Protein AF-A0A161MGD4-F1 (afdb_monomer)

Foldseek 3Di:
DCLVVQLVVLQVVLVVDDPLRRQNLQSLVVSLVVLLVVLLVLLLCLLVVVVVCVVCVVVVQVVCVVVVDHSCNVNVVSVPSLVVLVVQLVVLVVVLVPDDPPRPNNVSSVVSNVSSVVSSVSSVVSNVQSNVQVCVLPPQEPPDDDDRPVVLDHFPDKDWFQDDPVRATWIWTDGPPKIFIWDADPVSRGIYGDDIDD

Solvent-accessible surface area (backbone atoms only — not comparable to full-atom values): 10825 Å² total; per-residue (Å²): 136,63,62,69,58,52,52,50,52,49,42,58,64,21,66,75,42,60,79,87,63,38,39,54,22,50,50,50,48,71,46,41,65,62,50,42,54,56,48,40,56,49,29,50,46,43,41,58,53,53,48,53,52,61,77,41,38,69,65,50,50,62,62,22,68,80,68,82,54,46,72,66,56,52,56,51,56,72,46,43,69,67,58,50,40,55,50,52,24,55,53,34,49,54,50,40,76,73,45,54,91,85,38,83,29,35,70,36,16,52,49,31,25,55,54,35,45,52,42,37,50,53,29,51,51,45,23,54,52,34,41,52,52,50,38,52,61,71,70,38,45,43,80,68,78,82,74,65,64,67,78,52,58,64,78,78,46,73,48,80,45,67,48,70,98,79,53,43,73,29,36,44,38,31,30,87,75,35,39,36,36,30,33,67,41,99,78,70,79,41,39,32,55,73,51,74,44,115

Mean predicted aligned error: 5.63 Å

Organism: Triatoma infestans (NCBI:txid30076)

Structure (mmCIF, N/CA/C/O backbone):
data_AF-A0A161MGD4-F1
#
_entry.id   AF-A0A161MGD4-F1
#
loop_
_atom_site.group_PDB
_atom_site.id
_atom_site.type_symbol
_atom_site.label_atom_id
_atom_site.label_alt_id
_atom_site.label_comp_id
_atom_site.label_asym_id
_atom_site.label_entity_id
_atom_site.label_seq_id
_atom_site.pdbx_PDB_ins_code
_atom_site.Cartn_x
_atom_site.Cartn_y
_atom_site.Cartn_z
_atom_site.occupancy
_atom_site.B_iso_or_equiv
_atom_site.auth_seq_id
_atom_site.auth_comp_id
_atom_site.auth_asym_id
_atom_site.auth_atom_id
_atom_site.pdbx_PDB_model_num
ATOM 1 N N . SER A 1 1 ? 16.739 -9.351 1.431 1.00 56.59 1 SER A N 1
ATOM 2 C CA . SER A 1 1 ? 15.870 -9.241 0.239 1.00 56.59 1 SER A CA 1
ATOM 3 C C . SER A 1 1 ? 16.525 -8.258 -0.709 1.00 56.59 1 SER A C 1
ATOM 5 O O . SER A 1 1 ? 16.574 -7.081 -0.383 1.00 56.59 1 SER A O 1
ATOM 7 N N . ASN A 1 2 ? 17.041 -8.731 -1.846 1.00 85.06 2 ASN A N 1
ATOM 8 C CA . ASN A 1 2 ? 17.882 -7.940 -2.762 1.00 85.06 2 ASN A CA 1
ATOM 9 C C . ASN A 1 2 ? 17.076 -7.459 -3.984 1.00 85.06 2 ASN A C 1
ATOM 11 O O . ASN A 1 2 ? 17.575 -7.400 -5.101 1.00 85.06 2 ASN A O 1
ATOM 15 N N . LEU A 1 3 ? 15.771 -7.207 -3.815 1.00 87.06 3 LEU A N 1
ATOM 16 C CA . LEU A 1 3 ? 14.861 -6.875 -4.921 1.00 87.06 3 LEU A CA 1
ATOM 17 C C . LEU A 1 3 ? 15.350 -5.661 -5.720 1.00 87.06 3 LEU A C 1
ATOM 19 O O . LEU A 1 3 ? 15.442 -5.727 -6.940 1.00 87.06 3 LEU A O 1
ATOM 23 N N . HIS A 1 4 ? 15.656 -4.560 -5.033 1.00 88.06 4 HIS A N 1
ATOM 24 C CA . HIS A 1 4 ? 16.049 -3.320 -5.699 1.00 88.06 4 HIS A CA 1
ATOM 25 C C . HIS A 1 4 ? 17.444 -3.400 -6.326 1.00 88.06 4 HIS A C 1
ATOM 27 O O . HIS A 1 4 ? 17.651 -2.769 -7.354 1.00 88.06 4 HIS A O 1
ATOM 33 N N . GLU A 1 5 ? 18.355 -4.198 -5.763 1.00 91.75 5 GLU A N 1
ATOM 34 C CA . GLU A 1 5 ? 19.660 -4.497 -6.374 1.00 91.75 5 GLU A CA 1
ATOM 35 C C . GLU A 1 5 ? 19.487 -5.296 -7.669 1.00 91.75 5 GLU A C 1
ATOM 37 O O . GLU A 1 5 ? 20.075 -4.951 -8.685 1.00 91.75 5 GLU A O 1
ATOM 42 N N . ASN A 1 6 ? 18.606 -6.303 -7.674 1.00 91.69 6 ASN A N 1
ATOM 43 C CA . ASN A 1 6 ? 18.305 -7.077 -8.883 1.00 91.69 6 ASN A CA 1
ATOM 44 C C . ASN A 1 6 ? 17.646 -6.216 -9.972 1.00 91.69 6 ASN A C 1
ATOM 46 O O . ASN A 1 6 ? 17.963 -6.366 -11.147 1.00 91.69 6 ASN A O 1
ATOM 50 N N . ILE A 1 7 ? 16.745 -5.303 -9.587 1.00 90.75 7 ILE A N 1
ATOM 51 C CA . ILE A 1 7 ? 16.148 -4.336 -10.521 1.00 90.75 7 ILE A CA 1
ATOM 52 C C . ILE A 1 7 ? 17.229 -3.419 -11.093 1.00 90.75 7 ILE A C 1
ATOM 54 O O . ILE A 1 7 ? 17.268 -3.225 -12.302 1.00 90.75 7 ILE A O 1
ATOM 58 N N . LEU A 1 8 ? 18.101 -2.875 -10.240 1.00 92.69 8 LEU A N 1
ATOM 59 C CA . LEU A 1 8 ? 19.184 -1.994 -10.667 1.00 92.69 8 LEU A CA 1
ATOM 60 C C . LEU A 1 8 ? 20.113 -2.707 -11.653 1.00 92.69 8 LEU A C 1
ATOM 62 O O . LEU A 1 8 ? 20.271 -2.232 -12.770 1.00 92.69 8 LEU A O 1
ATOM 66 N N . CYS A 1 9 ? 20.614 -3.888 -11.290 1.00 94.19 9 CYS A N 1
ATOM 67 C CA . CYS A 1 9 ? 21.491 -4.691 -12.140 1.00 94.19 9 CYS A CA 1
ATOM 68 C C . CYS A 1 9 ? 20.825 -5.056 -13.480 1.00 94.19 9 CYS A C 1
ATOM 70 O O . CYS A 1 9 ? 21.447 -4.967 -14.539 1.00 94.19 9 CYS A O 1
ATOM 72 N N . GLY A 1 10 ? 19.536 -5.414 -13.461 1.00 93.69 10 GLY A N 1
ATOM 73 C CA . GLY A 1 10 ? 18.779 -5.706 -14.679 1.00 93.69 10 GLY A CA 1
ATOM 74 C C . GLY A 1 10 ? 18.627 -4.491 -15.599 1.00 93.69 10 GLY A C 1
ATOM 75 O O . GLY A 1 10 ? 18.734 -4.632 -16.816 1.00 93.69 10 GLY A O 1
ATOM 76 N N . ILE A 1 11 ? 18.407 -3.301 -15.032 1.00 93.69 11 ILE A N 1
ATOM 77 C CA . ILE A 1 11 ? 18.331 -2.048 -15.793 1.00 93.69 11 ILE A CA 1
ATOM 78 C C . ILE A 1 11 ? 19.711 -1.673 -16.340 1.00 93.69 11 ILE A C 1
ATOM 80 O O . ILE A 1 11 ? 19.824 -1.404 -17.532 1.00 93.69 11 ILE A O 1
ATOM 84 N N . GLU A 1 12 ? 20.758 -1.712 -15.514 1.00 95.44 12 GLU A N 1
ATOM 85 C CA . GLU A 1 12 ? 22.142 -1.427 -15.919 1.00 95.44 12 GLU A CA 1
ATOM 86 C C . GLU A 1 12 ? 22.587 -2.333 -17.073 1.00 95.44 12 GLU A C 1
ATOM 88 O O . GLU A 1 12 ? 23.151 -1.863 -18.057 1.00 95.44 12 GLU A O 1
ATOM 93 N N . SER A 1 13 ? 22.250 -3.623 -17.018 1.00 94.75 13 SER A N 1
ATOM 94 C CA . SER A 1 13 ? 22.523 -4.562 -18.110 1.00 94.75 13 SER A CA 1
ATOM 95 C C . SER A 1 13 ? 21.698 -4.292 -19.375 1.00 94.75 13 SER A C 1
ATOM 97 O O . SER A 1 13 ? 22.128 -4.645 -20.474 1.00 94.75 13 SER A O 1
ATOM 99 N N . ALA A 1 14 ? 20.508 -3.701 -19.255 1.00 93.56 14 ALA A N 1
ATOM 100 C CA . ALA A 1 14 ? 19.677 -3.368 -20.408 1.00 93.56 14 ALA A CA 1
ATOM 101 C C . ALA A 1 14 ? 20.190 -2.122 -21.141 1.00 93.56 14 ALA A C 1
ATOM 103 O O . ALA A 1 14 ? 20.189 -2.114 -22.369 1.00 93.56 14 ALA A O 1
ATOM 104 N N . ILE A 1 15 ? 20.647 -1.102 -20.409 1.00 93.31 15 ILE A N 1
ATOM 105 C CA . ILE A 1 15 ? 21.075 0.184 -20.986 1.00 93.31 15 ILE A CA 1
ATOM 106 C C . ILE A 1 15 ? 22.464 0.141 -21.636 1.00 93.31 15 ILE A C 1
ATOM 108 O O . ILE A 1 15 ? 22.794 1.030 -22.411 1.00 93.31 15 ILE A O 1
ATOM 112 N N . THR A 1 16 ? 23.281 -0.880 -21.357 1.00 95.12 16 THR A N 1
ATOM 113 C CA . THR A 1 16 ? 24.583 -1.072 -22.028 1.00 95.12 16 THR A CA 1
ATOM 114 C C . THR A 1 16 ? 24.452 -1.606 -23.454 1.00 95.12 16 THR A C 1
ATOM 116 O O . THR A 1 16 ? 25.437 -1.638 -24.190 1.00 95.12 16 THR A O 1
ATOM 119 N N . LYS A 1 17 ? 23.251 -2.036 -23.858 1.00 93.62 17 LYS A N 1
ATOM 120 C CA . LYS A 1 17 ? 22.968 -2.547 -25.203 1.00 93.62 17 LYS A CA 1
ATOM 121 C C . LYS A 1 17 ? 22.725 -1.414 -26.197 1.00 93.62 17 LYS A C 1
ATOM 123 O O . LYS A 1 17 ? 22.447 -0.276 -25.808 1.00 93.62 17 LYS A O 1
ATOM 128 N N . SER A 1 18 ? 22.787 -1.748 -27.487 1.00 93.56 18 SER A N 1
ATOM 129 C CA . SER A 1 18 ? 22.412 -0.815 -28.553 1.00 93.56 18 SER A CA 1
ATOM 130 C C . SER A 1 18 ? 20.961 -0.335 -28.366 1.00 93.56 18 SER A C 1
ATOM 132 O O . SER A 1 18 ? 20.155 -1.100 -27.832 1.00 93.56 18 SER A O 1
ATOM 134 N N . PRO A 1 19 ? 20.594 0.894 -28.786 1.00 89.62 19 PRO A N 1
ATOM 135 C CA . PRO A 1 19 ? 19.273 1.468 -28.512 1.00 89.62 19 PRO A CA 1
ATOM 136 C C . PRO A 1 19 ? 18.098 0.542 -28.849 1.00 89.62 19 PRO A C 1
ATOM 138 O O . PRO A 1 19 ? 17.236 0.338 -28.006 1.00 89.62 19 PRO A O 1
ATOM 141 N N . SER A 1 20 ? 18.120 -0.119 -30.011 1.00 90.62 20 SER A N 1
ATOM 142 C CA . SER A 1 20 ? 17.077 -1.064 -30.449 1.00 90.62 20 SER A CA 1
ATOM 143 C C . SER A 1 20 ? 16.958 -2.337 -29.598 1.00 90.62 20 SER A C 1
ATOM 145 O O . SER A 1 20 ? 15.977 -3.075 -29.701 1.00 90.62 20 SER A O 1
ATOM 147 N N . GLU A 1 21 ? 17.963 -2.632 -28.776 1.00 93.50 21 GLU A N 1
ATOM 148 C CA . GLU A 1 21 ? 18.048 -3.818 -27.923 1.00 93.50 21 GLU A CA 1
ATOM 149 C C . GLU A 1 21 ? 17.835 -3.502 -26.433 1.00 93.50 21 GLU A C 1
ATOM 151 O O . GLU A 1 21 ? 17.880 -4.416 -25.599 1.00 93.50 21 GLU A O 1
ATOM 156 N N . GLN A 1 22 ? 17.593 -2.238 -26.068 1.00 95.50 22 GLN A N 1
ATOM 157 C CA . GLN A 1 22 ? 17.362 -1.839 -24.679 1.00 95.50 22 GLN A CA 1
ATOM 158 C C . GLN A 1 22 ? 15.951 -2.245 -24.241 1.00 95.50 22 GLN A C 1
ATOM 160 O O . GLN A 1 22 ? 14.957 -1.669 -24.665 1.00 95.50 22 GLN A O 1
ATOM 165 N N . ARG A 1 23 ? 15.840 -3.274 -23.391 1.00 96.12 23 ARG A N 1
ATOM 166 C CA . ARG A 1 23 ? 14.549 -3.880 -23.001 1.00 96.12 23 ARG A CA 1
ATOM 167 C C . ARG A 1 23 ? 14.184 -3.649 -21.531 1.00 96.12 23 ARG A C 1
ATOM 169 O O . ARG A 1 23 ? 14.014 -4.603 -20.769 1.00 96.12 23 ARG A O 1
ATOM 176 N N . VAL A 1 24 ? 14.125 -2.387 -21.107 1.00 96.81 24 VAL A N 1
ATOM 177 C CA . VAL A 1 24 ? 13.866 -1.997 -19.707 1.00 96.81 24 VAL A CA 1
ATOM 178 C C . VAL A 1 24 ? 12.443 -2.360 -19.266 1.00 96.81 24 VAL A C 1
ATOM 180 O O . VAL A 1 24 ? 12.262 -2.899 -18.171 1.00 96.81 24 VAL A O 1
ATOM 183 N N . GLY A 1 25 ? 11.437 -2.139 -20.113 1.00 97.12 25 GLY A N 1
ATOM 184 C CA . GLY A 1 25 ? 10.051 -2.536 -19.874 1.00 97.12 25 GLY A CA 1
ATOM 185 C C . GLY A 1 25 ? 9.929 -4.038 -19.632 1.00 97.12 25 GLY A C 1
ATOM 186 O O . GLY A 1 25 ? 9.321 -4.463 -18.644 1.00 97.12 25 GLY A O 1
ATOM 187 N N . LYS A 1 26 ? 10.599 -4.854 -20.458 1.00 97.44 26 LYS A N 1
ATOM 188 C CA . LYS A 1 26 ? 10.659 -6.313 -20.274 1.00 97.44 26 LYS A CA 1
ATOM 189 C C . LYS A 1 26 ? 11.287 -6.718 -18.936 1.00 97.44 26 LYS A C 1
ATOM 191 O O . LYS A 1 26 ? 10.754 -7.597 -18.256 1.00 97.44 26 LYS A O 1
ATOM 196 N N . VAL A 1 27 ? 12.400 -6.090 -18.546 1.00 97.12 27 VAL A N 1
ATOM 197 C CA . VAL A 1 27 ? 13.059 -6.342 -17.248 1.00 97.12 27 VAL A CA 1
ATOM 198 C C . VAL A 1 27 ? 12.103 -6.037 -16.094 1.00 97.12 27 VAL A C 1
ATOM 200 O O . VAL A 1 27 ? 11.933 -6.858 -15.191 1.00 97.12 27 VAL A O 1
ATOM 203 N N . MET A 1 28 ? 11.432 -4.887 -16.147 1.00 96.62 28 MET A N 1
ATOM 204 C CA . MET A 1 28 ? 10.504 -4.452 -15.104 1.00 96.62 28 MET A CA 1
ATOM 205 C C . MET A 1 28 ? 9.287 -5.378 -14.991 1.00 96.62 28 MET A C 1
ATOM 207 O O . MET A 1 28 ? 8.917 -5.761 -13.880 1.00 96.62 28 MET A O 1
ATOM 211 N N . LEU A 1 29 ? 8.717 -5.833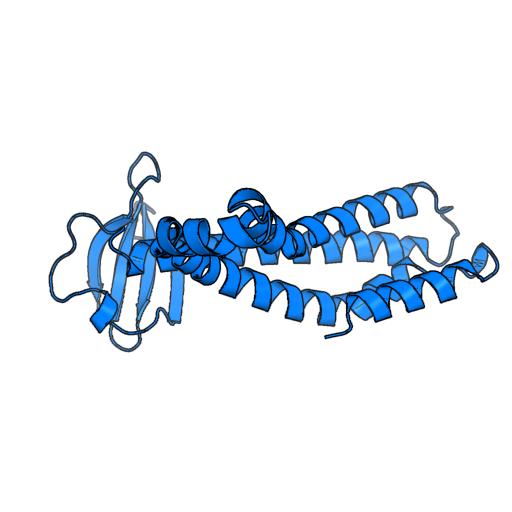 -16.113 1.00 96.94 29 LEU A N 1
ATOM 212 C CA . LEU A 1 29 ? 7.654 -6.847 -16.111 1.00 96.94 29 LEU A CA 1
ATOM 213 C C . LEU A 1 29 ? 8.099 -8.160 -15.461 1.00 96.94 29 LEU A C 1
ATOM 215 O O . LEU A 1 29 ? 7.360 -8.721 -14.652 1.00 96.94 29 LEU A O 1
ATOM 219 N N . GLY A 1 30 ? 9.312 -8.628 -15.764 1.00 96.06 30 GLY A N 1
ATOM 220 C CA . GLY A 1 30 ? 9.862 -9.844 -15.160 1.00 96.06 30 GLY A CA 1
ATOM 221 C C . GLY A 1 30 ? 9.997 -9.750 -13.636 1.00 96.06 30 GLY A C 1
ATOM 222 O O . GLY A 1 30 ? 9.830 -10.746 -12.933 1.00 96.06 30 GLY A O 1
ATOM 223 N N . MET A 1 31 ? 10.254 -8.552 -13.106 1.00 94.56 31 MET A N 1
ATOM 224 C CA . MET A 1 31 ? 10.398 -8.306 -11.665 1.00 94.56 31 MET A CA 1
ATOM 225 C C . MET A 1 31 ? 9.071 -8.030 -10.948 1.00 94.56 31 MET A C 1
ATOM 227 O O . MET A 1 31 ? 9.005 -8.146 -9.718 1.00 94.56 31 MET A O 1
ATOM 231 N N . ALA A 1 32 ? 8.008 -7.702 -11.686 1.00 95.19 32 ALA A N 1
ATOM 232 C CA . ALA A 1 32 ? 6.741 -7.249 -11.126 1.00 95.19 32 ALA A CA 1
ATOM 233 C C . ALA A 1 32 ? 6.089 -8.225 -10.122 1.00 95.19 32 ALA A C 1
ATOM 235 O O . ALA A 1 32 ? 5.654 -7.753 -9.069 1.00 95.19 32 ALA A O 1
ATOM 236 N N . PRO A 1 33 ? 6.054 -9.562 -10.332 1.00 95.19 33 PRO A N 1
ATOM 237 C CA . PRO A 1 33 ? 5.447 -10.484 -9.364 1.00 95.19 33 PRO A CA 1
ATOM 238 C C . PRO A 1 33 ? 6.145 -10.461 -7.998 1.00 95.19 33 PRO A C 1
ATOM 240 O O . PRO A 1 33 ? 5.498 -10.370 -6.953 1.00 95.19 33 PRO A O 1
ATOM 243 N N . ARG A 1 34 ? 7.483 -10.475 -8.004 1.00 93.69 34 ARG A N 1
ATOM 244 C CA . ARG A 1 34 ? 8.297 -10.428 -6.781 1.00 93.69 34 ARG A CA 1
ATOM 245 C C . ARG A 1 34 ? 8.186 -9.069 -6.095 1.00 93.69 34 ARG A C 1
ATOM 247 O O . ARG A 1 34 ? 8.109 -8.995 -4.870 1.00 93.69 34 ARG A O 1
ATOM 254 N N . PHE A 1 35 ? 8.144 -8.000 -6.889 1.00 92.81 35 PHE A N 1
ATOM 255 C CA . PHE A 1 35 ? 7.914 -6.648 -6.402 1.00 92.81 35 PHE A CA 1
ATOM 256 C C . PHE A 1 35 ? 6.553 -6.535 -5.700 1.00 92.81 35 PHE A C 1
ATOM 258 O O . PHE A 1 35 ? 6.494 -6.091 -4.552 1.00 92.81 35 PHE A O 1
ATOM 265 N N . LYS A 1 36 ? 5.481 -7.019 -6.344 1.00 94.81 36 LYS A N 1
ATOM 266 C CA . LYS A 1 36 ? 4.122 -7.065 -5.789 1.00 94.81 36 LYS A CA 1
ATOM 267 C C . LYS A 1 36 ? 4.095 -7.791 -4.449 1.00 94.81 36 LYS A C 1
ATOM 269 O O . LYS A 1 36 ? 3.583 -7.238 -3.485 1.00 94.81 36 LYS A O 1
ATOM 274 N N . GLN A 1 37 ? 4.670 -8.991 -4.373 1.00 95.06 37 GLN A N 1
ATOM 275 C CA . GLN A 1 37 ? 4.678 -9.793 -3.149 1.00 95.06 37 GLN A CA 1
ATOM 276 C C . GLN A 1 37 ? 5.345 -9.053 -1.979 1.00 95.06 37 GLN A C 1
ATOM 278 O O . GLN A 1 37 ? 4.748 -8.912 -0.915 1.00 95.06 37 GLN A O 1
ATOM 283 N N . ILE A 1 38 ? 6.563 -8.541 -2.181 1.00 93.94 38 ILE A N 1
ATOM 284 C CA . ILE A 1 38 ? 7.334 -7.878 -1.119 1.00 93.94 38 ILE A CA 1
ATOM 285 C C . ILE A 1 38 ? 6.639 -6.596 -0.651 1.00 93.94 38 ILE A C 1
ATOM 287 O O . ILE A 1 38 ? 6.502 -6.369 0.553 1.00 93.94 38 ILE A O 1
ATOM 291 N N . HIS A 1 39 ? 6.188 -5.759 -1.588 1.00 94.44 39 HIS A N 1
ATOM 292 C CA . HIS A 1 39 ? 5.532 -4.502 -1.241 1.00 94.44 39 HIS A CA 1
ATOM 293 C C . HIS A 1 39 ? 4.148 -4.720 -0.629 1.00 94.44 39 HIS A C 1
ATOM 295 O O . HIS A 1 39 ? 3.782 -3.973 0.275 1.00 94.44 39 HIS A O 1
ATOM 301 N N . HIS A 1 40 ? 3.409 -5.750 -1.048 1.00 94.75 40 HIS A N 1
ATOM 302 C CA . HIS A 1 40 ? 2.150 -6.127 -0.412 1.00 94.75 40 HIS A CA 1
ATOM 303 C C . HIS A 1 40 ? 2.366 -6.481 1.063 1.00 94.75 40 HIS A C 1
ATOM 305 O O . HIS A 1 40 ? 1.733 -5.876 1.924 1.00 94.75 40 HIS A O 1
ATOM 311 N N . THR A 1 41 ? 3.313 -7.377 1.368 1.00 95.25 41 THR A N 1
ATOM 312 C CA . THR A 1 41 ? 3.643 -7.758 2.753 1.00 95.25 41 THR A CA 1
ATOM 313 C C . THR A 1 41 ? 4.096 -6.561 3.588 1.00 95.25 41 THR A C 1
ATOM 315 O O . THR A 1 41 ? 3.683 -6.403 4.735 1.00 95.25 41 THR A O 1
ATOM 318 N N . TYR A 1 42 ? 4.927 -5.680 3.024 1.00 95.94 42 TYR A N 1
ATOM 319 C CA . TYR A 1 42 ? 5.346 -4.474 3.737 1.00 95.94 42 TYR A CA 1
ATOM 320 C C . TYR A 1 42 ? 4.156 -3.555 4.042 1.00 95.94 42 TYR A C 1
ATOM 322 O O . TYR A 1 42 ? 4.000 -3.090 5.169 1.00 95.94 42 TYR A O 1
ATOM 330 N N . CYS A 1 43 ? 3.296 -3.309 3.051 1.00 95.62 43 CYS A N 1
ATOM 331 C CA . CYS A 1 43 ? 2.137 -2.431 3.202 1.00 95.62 43 CYS A CA 1
ATOM 332 C C . CYS A 1 43 ? 1.092 -3.001 4.163 1.00 95.62 43 CYS A C 1
ATOM 334 O O . CYS A 1 43 ? 0.448 -2.219 4.855 1.00 95.62 43 CYS A O 1
ATOM 336 N N . SER A 1 44 ? 0.955 -4.327 4.256 1.00 95.00 44 SER A N 1
ATOM 337 C CA . SER A 1 44 ? 0.046 -4.948 5.221 1.00 95.00 44 SER A CA 1
ATOM 338 C C . SER A 1 44 ? 0.550 -4.864 6.666 1.00 95.00 44 SER A C 1
ATOM 340 O O . SER A 1 44 ? -0.255 -4.829 7.590 1.00 95.00 44 SER A O 1
ATOM 342 N N . LEU A 1 45 ? 1.870 -4.820 6.880 1.00 95.44 45 LEU A N 1
ATOM 343 C CA . LEU A 1 45 ? 2.480 -4.745 8.217 1.00 95.44 45 LEU A CA 1
ATOM 344 C C . LEU A 1 45 ? 2.746 -3.306 8.680 1.00 95.44 45 LEU A C 1
ATOM 346 O O . LEU A 1 45 ? 2.786 -3.034 9.881 1.00 95.44 45 LEU A O 1
ATOM 350 N N . HIS A 1 46 ? 2.923 -2.378 7.738 1.00 96.44 46 HIS A N 1
ATOM 351 C CA . HIS A 1 46 ? 3.265 -0.989 8.029 1.00 96.44 46 HIS A CA 1
ATOM 352 C C . HIS A 1 46 ? 2.309 -0.308 9.029 1.00 96.44 46 HIS A C 1
ATOM 354 O O . HIS A 1 46 ? 2.820 0.327 9.950 1.00 96.44 46 HIS A O 1
ATOM 360 N N . PRO A 1 47 ? 0.967 -0.419 8.924 1.00 95.44 47 PRO A N 1
ATOM 361 C CA . PRO A 1 47 ? 0.060 0.250 9.861 1.00 95.44 47 PRO A CA 1
ATOM 362 C C . PRO A 1 47 ? 0.258 -0.185 11.313 1.00 95.44 47 PRO A C 1
ATOM 364 O O . PRO A 1 47 ? 0.275 0.651 12.214 1.00 95.44 47 PRO A O 1
ATOM 367 N N . HIS A 1 48 ? 0.502 -1.477 11.538 1.00 94.25 48 HIS A N 1
ATOM 368 C CA . HIS A 1 48 ? 0.799 -1.994 12.869 1.00 94.25 48 HIS A CA 1
ATOM 369 C C . HIS A 1 48 ? 2.148 -1.477 13.391 1.00 94.25 48 HIS A C 1
ATOM 371 O O . HIS A 1 48 ? 2.247 -1.025 14.531 1.00 94.25 48 HIS A O 1
ATOM 377 N N . ALA A 1 49 ? 3.181 -1.458 12.540 1.00 95.44 49 ALA A N 1
ATOM 378 C CA . ALA A 1 49 ? 4.475 -0.879 12.895 1.00 95.44 49 ALA A CA 1
ATOM 379 C C . ALA A 1 49 ? 4.357 0.617 13.241 1.00 95.44 49 ALA A C 1
ATOM 381 O O . ALA A 1 49 ? 4.900 1.064 14.251 1.00 95.44 49 ALA A O 1
ATOM 382 N N . ALA A 1 50 ? 3.608 1.386 12.446 1.00 94.25 50 ALA A N 1
ATOM 383 C CA . ALA A 1 50 ? 3.344 2.800 12.693 1.00 94.25 50 ALA A CA 1
ATOM 384 C C . ALA A 1 50 ? 2.605 3.019 14.023 1.00 94.25 50 ALA A C 1
ATOM 386 O O . ALA A 1 50 ? 2.961 3.925 14.779 1.00 94.25 50 ALA A O 1
ATOM 387 N N . PHE A 1 51 ? 1.636 2.158 14.345 1.00 93.56 51 PHE A N 1
ATOM 388 C CA . PHE A 1 51 ? 0.949 2.179 15.633 1.00 93.56 51 PHE A CA 1
ATOM 389 C C . PHE A 1 51 ? 1.908 1.951 16.806 1.00 93.56 51 PHE A C 1
ATOM 391 O O . PHE A 1 51 ? 1.908 2.746 17.743 1.00 93.56 51 PHE A O 1
ATOM 398 N N . ILE A 1 52 ? 2.769 0.929 16.744 1.00 94.06 52 ILE A N 1
ATOM 399 C CA . ILE A 1 52 ? 3.773 0.656 17.789 1.00 94.06 52 ILE A CA 1
ATOM 400 C C . ILE A 1 52 ? 4.718 1.852 17.958 1.00 94.06 52 ILE A C 1
ATOM 402 O O . ILE A 1 52 ? 4.971 2.291 19.081 1.00 94.06 52 ILE A O 1
ATOM 406 N N . VAL A 1 53 ? 5.212 2.408 16.848 1.00 93.94 53 VAL A N 1
ATOM 407 C CA . VAL A 1 53 ? 6.092 3.586 16.856 1.00 93.94 53 VAL A CA 1
ATOM 408 C C . VAL A 1 53 ? 5.408 4.777 17.526 1.00 93.94 53 VAL A C 1
ATOM 410 O O . VAL A 1 53 ? 6.027 5.459 18.340 1.00 93.94 53 VAL A O 1
ATOM 413 N N . ASN A 1 54 ? 4.128 5.014 17.235 1.00 92.38 54 ASN A N 1
ATOM 414 C CA . ASN A 1 54 ? 3.373 6.096 17.859 1.00 92.38 54 ASN A CA 1
ATOM 415 C C . ASN A 1 54 ? 3.092 5.828 19.348 1.00 92.38 54 ASN A C 1
ATOM 417 O O . ASN A 1 54 ? 3.263 6.720 20.175 1.00 92.38 54 ASN A O 1
ATOM 421 N N . LYS A 1 55 ? 2.733 4.590 19.711 1.00 93.00 55 LYS A N 1
ATOM 422 C CA . LYS A 1 55 ? 2.482 4.163 21.097 1.00 93.00 55 LYS A CA 1
ATOM 423 C C . LYS A 1 55 ? 3.703 4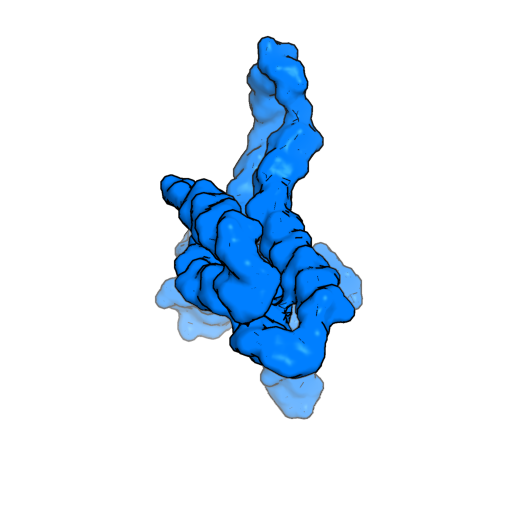.351 22.001 1.00 93.00 55 LYS A C 1
ATOM 425 O O . LYS A 1 55 ? 3.554 4.665 23.176 1.00 93.00 55 LYS A O 1
ATOM 430 N N . HIS A 1 56 ? 4.907 4.170 21.461 1.00 94.25 56 HIS A N 1
ATOM 431 C CA . HIS A 1 56 ? 6.166 4.296 22.201 1.00 94.25 56 HIS A CA 1
ATOM 432 C C . HIS A 1 56 ? 6.956 5.565 21.856 1.00 94.25 56 HIS A C 1
ATOM 434 O O . HIS A 1 56 ? 8.160 5.626 22.116 1.00 94.25 56 HIS A O 1
ATOM 440 N N . LYS A 1 57 ? 6.295 6.582 21.292 1.00 92.56 57 LYS A N 1
ATOM 441 C CA . LYS A 1 57 ? 6.929 7.799 20.771 1.00 92.56 57 LYS A CA 1
ATOM 442 C C . LYS A 1 57 ? 7.863 8.480 21.770 1.00 92.56 57 LYS A C 1
ATOM 444 O O . LYS A 1 57 ? 8.970 8.847 21.384 1.00 92.56 57 LYS A O 1
ATOM 449 N N . ASP A 1 58 ? 7.464 8.621 23.031 1.00 92.00 58 ASP A N 1
ATOM 450 C CA . ASP A 1 58 ? 8.267 9.341 24.032 1.00 92.00 58 ASP A CA 1
ATOM 451 C C . ASP A 1 58 ? 9.562 8.593 24.370 1.00 92.00 58 ASP A C 1
ATOM 453 O O . ASP A 1 58 ? 10.645 9.178 24.377 1.00 92.00 58 ASP A O 1
ATOM 457 N N . LYS A 1 59 ? 9.469 7.268 24.548 1.00 91.19 59 LYS A N 1
ATOM 458 C CA . LYS A 1 59 ? 10.628 6.396 24.793 1.00 91.19 59 LYS A CA 1
ATOM 459 C C . LYS A 1 59 ? 11.561 6.327 23.582 1.00 91.19 59 LYS A C 1
ATOM 461 O O . LYS A 1 59 ? 12.773 6.290 23.740 1.00 91.19 59 LYS A O 1
ATOM 466 N N . LEU A 1 60 ? 11.010 6.297 22.371 1.00 90.12 60 LEU A N 1
ATOM 467 C CA . LEU A 1 60 ? 11.814 6.338 21.149 1.00 90.12 60 LEU A CA 1
ATOM 468 C C . LEU A 1 60 ? 12.512 7.691 20.994 1.00 90.12 60 LEU A C 1
ATOM 470 O O . LEU A 1 60 ? 13.690 7.742 20.660 1.00 90.12 60 LEU A O 1
ATOM 474 N N . THR A 1 61 ? 11.811 8.784 21.295 1.00 88.88 61 THR A N 1
ATOM 475 C CA . THR A 1 61 ? 12.369 10.136 21.216 1.00 88.88 61 THR A CA 1
ATOM 476 C C . THR A 1 61 ? 13.552 10.304 22.167 1.00 88.88 61 THR A C 1
ATOM 478 O O . THR A 1 61 ? 14.560 10.865 21.750 1.00 88.88 61 THR A O 1
ATOM 481 N N . SER A 1 62 ? 13.484 9.785 23.399 1.00 88.50 62 SER A N 1
ATOM 482 C CA . SER A 1 62 ? 14.620 9.848 24.330 1.00 88.50 62 SER A CA 1
ATOM 483 C C . SER A 1 62 ? 15.824 9.021 23.867 1.00 88.50 62 SER A C 1
ATOM 485 O O . SER A 1 62 ? 16.952 9.482 23.994 1.00 88.50 62 SER A O 1
ATOM 487 N N . LEU A 1 63 ? 15.607 7.846 23.268 1.00 86.88 63 LEU A N 1
ATOM 488 C CA . LEU A 1 63 ? 16.687 7.021 22.709 1.00 86.88 63 LEU A CA 1
ATOM 489 C C . LEU A 1 63 ? 17.357 7.665 21.488 1.00 86.88 63 LEU A C 1
ATOM 491 O O . LEU A 1 63 ? 18.559 7.525 21.289 1.00 86.88 63 LEU A O 1
ATOM 495 N N . PHE A 1 64 ? 16.598 8.380 20.660 1.00 87.38 64 PHE A N 1
ATOM 496 C CA . PHE A 1 64 ? 17.150 8.995 19.455 1.00 87.38 64 PHE A CA 1
ATOM 497 C C . PHE A 1 64 ? 17.903 10.305 19.705 1.00 87.38 64 PHE A C 1
ATOM 499 O O . PHE A 1 64 ? 18.675 10.725 18.840 1.00 87.38 64 PHE A O 1
ATOM 506 N N . GLN A 1 65 ? 17.744 10.924 20.882 1.00 80.00 65 GLN A N 1
ATOM 507 C CA . GLN A 1 65 ? 18.528 12.102 21.277 1.00 80.00 65 GLN A CA 1
ATOM 508 C C . GLN A 1 65 ? 20.038 11.831 21.223 1.00 80.00 65 GLN A C 1
ATOM 510 O O . GLN A 1 65 ? 20.804 12.724 20.872 1.00 80.00 65 GLN A O 1
ATOM 515 N N . THR A 1 66 ? 20.464 10.596 21.492 1.00 74.00 66 THR A N 1
ATOM 516 C CA . THR A 1 66 ? 21.869 10.174 21.409 1.00 74.00 66 THR A CA 1
ATOM 517 C C . THR A 1 66 ? 22.380 9.928 19.984 1.00 74.00 66 THR A C 1
ATOM 519 O O . THR A 1 66 ? 23.589 9.927 19.781 1.00 74.00 66 THR A O 1
ATOM 522 N N . GLU A 1 67 ? 21.502 9.761 18.987 1.00 74.44 67 GLU A N 1
ATOM 523 C CA . GLU A 1 67 ? 21.876 9.336 17.622 1.00 74.44 67 GLU A CA 1
ATOM 524 C C . GLU A 1 67 ? 21.556 10.373 16.525 1.00 74.44 67 GLU A C 1
ATOM 526 O O . GLU A 1 67 ? 21.695 10.085 15.339 1.00 74.44 67 GLU A O 1
ATOM 531 N N . SER A 1 68 ? 21.124 11.593 16.875 1.00 79.00 68 SER A N 1
ATOM 532 C CA . SER A 1 68 ? 20.644 12.615 15.913 1.00 79.00 68 SER A CA 1
ATOM 533 C C . SER A 1 68 ? 19.503 12.137 14.994 1.00 79.00 68 SER A C 1
ATOM 535 O O . SER A 1 68 ? 19.244 12.720 13.937 1.00 79.00 68 SER A O 1
ATOM 537 N N . ILE A 1 69 ? 18.794 11.075 15.380 1.00 84.75 69 ILE A N 1
ATOM 538 C CA . ILE A 1 69 ? 17.622 10.572 14.662 1.00 84.75 69 ILE A CA 1
ATOM 539 C C . ILE A 1 69 ? 16.392 11.321 15.183 1.00 84.75 69 ILE A C 1
ATOM 541 O O . ILE A 1 69 ? 16.264 11.617 16.366 1.00 84.75 69 ILE A O 1
ATOM 545 N N . THR A 1 70 ? 15.451 11.648 14.302 1.00 87.62 70 THR A N 1
ATOM 546 C CA . THR A 1 70 ? 14.174 12.244 14.716 1.00 87.62 70 THR A CA 1
ATOM 547 C C . THR A 1 70 ? 13.030 11.278 14.444 1.00 87.62 70 THR A C 1
ATOM 549 O O . THR A 1 70 ? 13.095 10.452 13.528 1.00 87.62 70 THR A O 1
ATOM 552 N N . MET A 1 71 ? 11.927 11.422 15.181 1.00 89.75 71 MET A N 1
ATOM 553 C CA . MET A 1 71 ? 10.687 10.694 14.885 1.00 89.75 71 MET A CA 1
ATOM 554 C C . MET A 1 71 ? 10.190 10.947 13.455 1.00 89.75 71 MET A C 1
ATOM 556 O O . MET A 1 71 ? 9.622 10.052 12.826 1.00 89.75 71 MET A O 1
ATOM 560 N N . LEU A 1 72 ? 10.437 12.143 12.910 1.00 88.19 72 LEU A N 1
ATOM 561 C CA . LEU A 1 72 ? 10.139 12.460 11.516 1.00 88.19 72 LEU A CA 1
ATOM 562 C C . LEU A 1 72 ? 11.006 11.634 10.557 1.00 88.19 72 LEU A C 1
ATOM 564 O O . LEU A 1 72 ? 10.488 11.091 9.583 1.00 88.19 72 LEU A O 1
ATOM 568 N N . THR A 1 73 ? 12.303 11.490 10.843 1.00 89.62 73 THR A N 1
ATOM 569 C CA . THR A 1 73 ? 13.219 10.649 10.057 1.00 89.62 73 THR A CA 1
ATOM 570 C C . THR A 1 73 ? 12.766 9.189 10.067 1.00 89.62 73 THR A C 1
ATOM 572 O O . THR A 1 73 ? 12.721 8.563 9.007 1.00 89.62 73 THR A O 1
ATOM 575 N N . LEU A 1 74 ? 12.364 8.665 11.231 1.00 89.94 74 LEU A N 1
ATOM 576 C CA . LEU A 1 74 ? 11.875 7.291 11.375 1.00 89.94 74 LEU A CA 1
ATOM 577 C C . LEU A 1 74 ? 10.580 7.058 10.586 1.00 89.94 74 LEU A C 1
ATOM 579 O O . LEU A 1 74 ? 10.517 6.170 9.736 1.00 89.94 74 LEU A O 1
ATOM 583 N N . THR A 1 75 ? 9.557 7.879 10.827 1.00 90.81 75 THR A N 1
ATOM 584 C CA . THR A 1 75 ? 8.251 7.760 10.151 1.00 90.81 75 THR A CA 1
ATOM 585 C C . THR A 1 75 ? 8.374 7.970 8.641 1.00 90.81 75 THR A C 1
ATOM 587 O O . THR A 1 75 ? 7.808 7.211 7.853 1.00 90.81 75 THR A O 1
ATOM 590 N N . THR A 1 76 ? 9.201 8.926 8.206 1.00 91.06 76 THR A N 1
ATOM 591 C CA . THR A 1 76 ? 9.506 9.123 6.784 1.00 91.06 76 THR A CA 1
ATOM 592 C C . THR A 1 76 ? 10.243 7.919 6.205 1.00 91.06 76 THR A C 1
ATOM 594 O O . THR A 1 76 ? 9.911 7.488 5.103 1.00 91.06 76 THR A O 1
ATOM 597 N N . GLY A 1 77 ? 11.201 7.340 6.934 1.00 92.31 77 GLY A N 1
ATOM 598 C CA . GLY A 1 77 ? 11.927 6.131 6.544 1.00 92.31 77 GLY A CA 1
ATOM 599 C C . GLY A 1 77 ? 11.000 4.941 6.295 1.00 92.31 77 GLY A C 1
ATOM 600 O O . GLY A 1 77 ? 11.057 4.344 5.220 1.00 92.31 77 GLY A O 1
ATOM 601 N N . LEU A 1 78 ? 10.090 4.670 7.235 1.00 93.56 78 LEU A N 1
ATOM 602 C CA . LEU A 1 78 ? 9.071 3.619 7.122 1.00 93.56 78 LEU A CA 1
ATOM 603 C C . LEU A 1 78 ? 8.087 3.871 5.968 1.00 93.56 78 LEU A C 1
ATOM 605 O O . LEU A 1 78 ? 7.545 2.939 5.383 1.00 93.56 78 LEU A O 1
ATOM 609 N N . SER A 1 79 ? 7.902 5.131 5.571 1.00 92.00 79 SER A N 1
ATOM 610 C CA . SER A 1 79 ? 7.049 5.456 4.428 1.00 92.00 79 SER A CA 1
ATOM 611 C C . SER A 1 79 ? 7.696 5.232 3.053 1.00 92.00 79 SER A C 1
ATOM 613 O O . SER A 1 79 ? 7.005 5.153 2.032 1.00 92.00 79 SER A O 1
ATOM 615 N N . LYS A 1 80 ? 9.034 5.130 2.986 1.00 92.38 80 LYS A N 1
ATOM 616 C CA . LYS A 1 80 ? 9.771 5.083 1.710 1.00 92.38 80 LYS A CA 1
ATOM 617 C C . LYS A 1 80 ? 9.370 3.910 0.809 1.00 92.38 80 LYS A C 1
ATOM 619 O O . LYS A 1 80 ? 9.212 4.161 -0.388 1.00 92.38 80 LYS A O 1
ATOM 624 N N . PRO A 1 81 ? 9.200 2.665 1.301 1.00 90.31 81 PRO A N 1
ATOM 625 C CA . PRO A 1 81 ? 8.933 1.531 0.422 1.00 90.31 81 PRO A CA 1
ATOM 626 C C . PRO A 1 81 ? 7.648 1.687 -0.394 1.00 90.31 81 PRO A C 1
ATOM 628 O O . PRO A 1 81 ? 7.671 1.420 -1.591 1.00 90.31 81 PRO A O 1
ATOM 631 N N . PHE A 1 82 ? 6.552 2.184 0.184 1.00 87.12 82 PHE A N 1
ATOM 632 C CA . PHE A 1 82 ? 5.317 2.369 -0.586 1.00 87.12 82 PHE A CA 1
ATOM 633 C C . PHE A 1 82 ? 5.357 3.598 -1.502 1.00 87.12 82 PHE A C 1
ATOM 635 O O . PHE A 1 82 ? 4.900 3.510 -2.636 1.00 87.12 82 PHE A O 1
ATOM 642 N N . ARG A 1 83 ? 6.003 4.702 -1.094 1.00 87.38 83 ARG A N 1
ATOM 643 C CA . ARG A 1 83 ? 6.210 5.867 -1.983 1.00 87.38 83 ARG A CA 1
ATOM 644 C C . ARG A 1 83 ? 7.078 5.521 -3.195 1.00 87.38 83 ARG A C 1
ATOM 646 O O . ARG A 1 83 ? 6.951 6.120 -4.258 1.00 87.38 83 ARG A O 1
ATOM 653 N N . ARG A 1 84 ? 7.996 4.561 -3.047 1.00 87.19 84 ARG A N 1
ATOM 654 C CA . ARG A 1 84 ? 8.869 4.115 -4.140 1.00 87.19 84 ARG A CA 1
ATOM 655 C C . ARG A 1 84 ? 8.092 3.406 -5.251 1.00 87.19 84 ARG A C 1
ATOM 657 O O . ARG A 1 84 ? 8.495 3.522 -6.403 1.00 87.19 84 ARG A O 1
ATOM 664 N N . VAL A 1 85 ? 6.994 2.718 -4.929 1.00 84.81 85 VAL A N 1
ATOM 665 C CA . VAL A 1 85 ? 6.153 2.030 -5.925 1.00 84.81 85 VAL A CA 1
ATOM 666 C C . VAL A 1 85 ? 5.572 3.024 -6.929 1.00 84.81 85 VAL A C 1
ATOM 668 O O . VAL A 1 85 ? 5.694 2.821 -8.134 1.00 84.81 85 VAL A O 1
ATOM 671 N N . GLU A 1 86 ? 5.034 4.141 -6.437 1.00 84.94 86 GLU A N 1
ATOM 672 C CA . GLU A 1 86 ? 4.467 5.213 -7.266 1.00 84.94 86 GLU A CA 1
ATOM 673 C C . GLU A 1 86 ? 5.506 5.804 -8.229 1.00 84.94 86 GLU A C 1
ATOM 675 O O . GLU A 1 86 ? 5.204 6.085 -9.388 1.00 84.94 86 GLU A O 1
ATOM 680 N N . LYS A 1 87 ? 6.767 5.919 -7.793 1.00 91.06 87 LYS A N 1
ATOM 681 C CA . LYS A 1 87 ? 7.848 6.446 -8.638 1.00 91.06 87 LYS A CA 1
ATOM 682 C C . LYS A 1 87 ? 8.147 5.565 -9.850 1.00 91.06 87 LYS A C 1
ATOM 684 O O . LYS A 1 87 ? 8.439 6.105 -10.911 1.00 91.06 87 LYS A O 1
ATOM 689 N N . TYR A 1 88 ? 8.080 4.237 -9.725 1.00 92.12 88 TYR A N 1
ATOM 690 C CA . TYR A 1 88 ? 8.346 3.342 -10.860 1.00 92.12 88 TYR A CA 1
ATOM 691 C C . TYR A 1 88 ? 7.346 3.543 -11.994 1.00 92.12 88 TYR A C 1
ATOM 693 O O . TYR A 1 88 ? 7.750 3.564 -13.152 1.00 92.12 88 TYR A O 1
ATOM 701 N N . THR A 1 89 ? 6.077 3.774 -11.658 1.00 92.75 89 THR A N 1
ATOM 702 C CA . THR A 1 89 ? 5.046 4.125 -12.636 1.00 92.75 89 THR A CA 1
ATOM 703 C C . THR A 1 89 ? 5.428 5.372 -13.427 1.00 92.75 89 THR A C 1
ATOM 705 O O . THR A 1 89 ? 5.389 5.348 -14.654 1.00 92.75 89 THR A O 1
ATOM 708 N N . ASN A 1 90 ? 5.836 6.442 -12.737 1.00 94.12 90 ASN A N 1
ATOM 709 C CA . ASN A 1 90 ? 6.189 7.706 -13.384 1.00 94.12 90 ASN A CA 1
ATOM 710 C C . ASN A 1 90 ? 7.421 7.555 -14.284 1.00 94.12 90 ASN A C 1
ATOM 712 O O . ASN A 1 90 ? 7.407 8.027 -15.415 1.00 94.12 90 ASN A O 1
ATOM 716 N N . HIS A 1 91 ? 8.460 6.855 -13.819 1.00 94.50 91 HIS A N 1
ATOM 717 C CA . HIS A 1 91 ? 9.657 6.620 -14.629 1.00 94.50 91 HIS A CA 1
ATOM 718 C C . HIS A 1 91 ? 9.367 5.759 -15.867 1.00 94.50 91 HIS A C 1
ATOM 720 O O . HIS A 1 91 ? 9.885 6.044 -16.939 1.00 94.50 91 HIS A O 1
ATOM 726 N N . LEU A 1 92 ? 8.531 4.724 -15.739 1.00 96.19 92 LEU A N 1
ATOM 727 C CA . LEU A 1 92 ? 8.136 3.879 -16.869 1.00 96.19 92 LEU A CA 1
ATOM 728 C C . LEU A 1 92 ? 7.266 4.637 -17.875 1.00 96.19 92 LEU A C 1
ATOM 730 O O . LEU A 1 92 ? 7.403 4.430 -19.075 1.00 96.19 92 LEU A O 1
ATOM 734 N N . GLN A 1 93 ? 6.391 5.519 -17.391 1.00 96.44 93 GLN A N 1
ATOM 735 C CA . GLN A 1 93 ? 5.561 6.359 -18.249 1.00 96.44 93 GLN A CA 1
ATOM 736 C C . GLN A 1 93 ? 6.410 7.385 -19.006 1.00 96.44 93 GLN A C 1
ATOM 738 O O . GLN A 1 93 ? 6.163 7.639 -20.179 1.00 96.44 93 GLN A O 1
ATOM 743 N N . GLU A 1 94 ? 7.435 7.935 -18.359 1.00 96.56 94 GLU A N 1
ATOM 744 C CA . GLU A 1 94 ? 8.377 8.829 -19.024 1.00 96.56 94 GLU A CA 1
ATOM 745 C C . GLU A 1 94 ? 9.248 8.093 -20.046 1.00 96.56 94 GLU A C 1
ATOM 747 O O . GLU A 1 94 ? 9.465 8.602 -21.143 1.00 96.56 94 GLU A O 1
ATOM 752 N N . LEU A 1 95 ? 9.690 6.872 -19.731 1.00 95.31 95 LEU A N 1
ATOM 753 C CA . LEU A 1 95 ? 10.393 6.020 -20.686 1.00 95.31 95 LEU A CA 1
ATOM 754 C C . LEU A 1 95 ? 9.519 5.727 -21.913 1.00 95.31 95 LEU A C 1
ATOM 756 O O . LEU A 1 95 ? 9.981 5.893 -23.034 1.00 95.31 95 LEU A O 1
ATOM 760 N N . GLU A 1 96 ? 8.260 5.329 -21.714 1.00 95.94 96 GLU A N 1
ATOM 761 C CA . GLU A 1 96 ? 7.327 5.017 -22.806 1.00 95.94 96 GLU A CA 1
ATOM 762 C C . GLU A 1 96 ? 7.155 6.184 -23.783 1.00 95.94 96 GLU A C 1
ATOM 764 O O . GLU A 1 96 ? 7.175 5.960 -24.991 1.00 95.94 96 GLU A O 1
ATOM 769 N N . ARG A 1 97 ? 7.081 7.419 -23.273 1.00 96.06 97 ARG A N 1
ATOM 770 C CA . ARG A 1 97 ? 6.967 8.642 -24.086 1.00 96.06 97 ARG A CA 1
ATOM 771 C C . ARG A 1 97 ? 8.151 8.902 -25.012 1.00 96.06 97 ARG A C 1
ATOM 773 O O . ARG A 1 97 ? 7.987 9.602 -26.005 1.00 96.06 97 ARG A O 1
ATOM 780 N N . HIS A 1 98 ? 9.322 8.372 -24.674 1.00 94.19 98 HIS A N 1
ATOM 781 C CA . HIS A 1 98 ? 10.558 8.560 -25.434 1.00 94.19 98 HIS A CA 1
ATOM 782 C C . HIS A 1 98 ? 10.921 7.343 -26.293 1.00 94.19 98 HIS A C 1
ATOM 784 O O . HIS A 1 98 ? 11.927 7.376 -26.999 1.00 94.19 98 HIS A O 1
ATOM 790 N N . LEU A 1 99 ? 10.126 6.270 -26.248 1.00 94.31 99 LEU A N 1
ATOM 791 C CA . LEU A 1 99 ? 10.308 5.117 -27.121 1.00 94.31 99 LEU A CA 1
ATOM 792 C C . LEU A 1 99 ? 9.590 5.341 -28.452 1.00 94.31 99 LEU A C 1
ATOM 794 O O . LEU A 1 99 ? 8.399 5.651 -28.485 1.00 94.31 99 LEU A O 1
ATOM 798 N N . GLU A 1 100 ? 10.304 5.104 -29.552 1.00 94.62 100 GLU A N 1
ATOM 799 C CA . GLU A 1 100 ? 9.708 5.064 -30.888 1.00 94.62 100 GLU A CA 1
ATOM 800 C C . GLU A 1 100 ? 8.600 4.007 -30.969 1.00 94.62 100 GLU A C 1
ATOM 802 O O . GLU A 1 100 ? 8.678 2.952 -30.333 1.00 94.62 100 GLU A O 1
ATOM 807 N N . GLU A 1 101 ? 7.579 4.246 -31.795 1.00 93.62 101 GLU A N 1
ATOM 808 C CA . GLU A 1 101 ? 6.451 3.318 -31.947 1.00 93.62 101 GLU A CA 1
ATOM 809 C C . GLU A 1 101 ? 6.879 1.915 -32.397 1.00 93.62 101 GLU A C 1
ATOM 811 O O . GLU A 1 101 ? 6.324 0.918 -31.934 1.00 93.62 101 GLU A O 1
ATOM 816 N N . SER A 1 102 ? 7.903 1.842 -33.249 1.00 94.94 102 SER A N 1
ATOM 817 C CA . SER A 1 102 ? 8.520 0.610 -33.749 1.00 94.94 102 SER A CA 1
ATOM 818 C C . SER A 1 102 ? 9.441 -0.077 -32.742 1.00 94.94 102 SER A C 1
ATOM 820 O O . SER A 1 102 ? 9.896 -1.195 -32.995 1.00 94.94 102 SER A O 1
ATOM 822 N N . HIS A 1 103 ? 9.751 0.565 -31.613 1.00 97.00 103 HIS A N 1
ATOM 823 C CA . HIS A 1 103 ? 10.703 0.027 -30.660 1.00 97.00 103 HIS A CA 1
ATOM 824 C C . HIS A 1 103 ? 10.162 -1.265 -30.022 1.00 97.00 103 HIS A C 1
ATOM 826 O O . HIS A 1 103 ? 9.061 -1.271 -29.458 1.00 97.00 103 HIS A O 1
ATOM 832 N N . PRO A 1 104 ? 10.932 -2.369 -30.015 1.00 96.44 104 PRO A N 1
ATOM 833 C CA . PRO A 1 104 ? 10.417 -3.675 -29.609 1.00 96.44 104 PRO A CA 1
ATOM 834 C C . PRO A 1 104 ? 10.082 -3.769 -28.111 1.00 96.44 104 PRO A C 1
ATOM 836 O O . PRO A 1 104 ? 9.414 -4.713 -27.692 1.00 96.44 104 PRO A O 1
ATOM 839 N N . ASP A 1 105 ? 10.541 -2.815 -27.296 1.00 97.69 105 ASP A N 1
ATOM 840 C CA . ASP A 1 105 ? 10.197 -2.710 -25.872 1.00 97.69 105 ASP A CA 1
ATOM 841 C C . ASP A 1 105 ? 8.958 -1.861 -25.588 1.00 97.69 105 ASP A C 1
ATOM 843 O O . ASP A 1 105 ? 8.462 -1.886 -24.468 1.00 97.69 105 ASP A O 1
ATOM 847 N N . ARG A 1 106 ? 8.447 -1.087 -26.555 1.00 96.75 106 ARG A N 1
ATOM 848 C CA . ARG A 1 106 ? 7.409 -0.086 -26.274 1.00 96.75 106 ARG A CA 1
ATOM 849 C C . ARG A 1 106 ? 6.155 -0.711 -25.657 1.00 96.75 106 ARG A C 1
ATOM 851 O O . ARG A 1 106 ? 5.663 -0.231 -24.637 1.00 96.75 106 ARG A O 1
ATOM 858 N N . GLY A 1 107 ? 5.694 -1.833 -26.213 1.00 97.62 107 GLY A N 1
ATOM 859 C CA . GLY A 1 107 ? 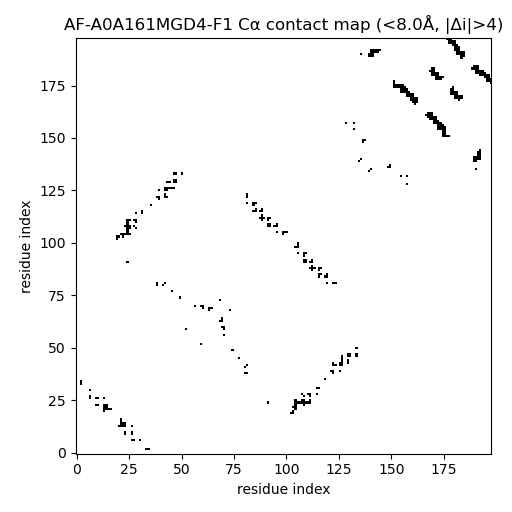4.561 -2.585 -25.664 1.00 97.62 107 GLY A CA 1
ATOM 860 C C . GLY A 1 107 ? 4.845 -3.211 -24.291 1.00 97.62 107 GLY A C 1
ATOM 861 O O . GLY A 1 107 ? 3.955 -3.270 -23.441 1.00 97.62 107 GLY A O 1
ATOM 862 N N . ASP A 1 108 ? 6.081 -3.646 -24.033 1.00 98.19 108 ASP A N 1
ATOM 863 C CA . ASP A 1 108 ? 6.491 -4.147 -22.715 1.00 98.19 108 ASP A CA 1
ATOM 864 C C . ASP A 1 108 ? 6.478 -3.015 -21.679 1.00 98.19 108 ASP A C 1
ATOM 866 O O . ASP A 1 108 ? 5.926 -3.181 -20.592 1.00 98.19 108 ASP A O 1
ATOM 870 N N . THR A 1 109 ? 6.998 -1.839 -22.033 1.00 97.88 109 THR A N 1
ATOM 871 C CA . THR A 1 109 ? 7.006 -0.645 -21.180 1.00 97.88 109 THR A CA 1
ATOM 872 C C . THR A 1 109 ? 5.593 -0.155 -20.883 1.00 97.88 109 THR A C 1
ATOM 874 O O . THR A 1 109 ? 5.267 0.077 -19.719 1.00 97.88 109 THR A O 1
ATOM 877 N N . GLN A 1 110 ? 4.710 -0.086 -21.885 1.00 97.69 110 GLN A N 1
ATOM 878 C CA . GLN A 1 110 ? 3.307 0.286 -21.680 1.00 97.69 110 GLN A CA 1
ATOM 879 C C . GLN A 1 110 ? 2.603 -0.672 -20.706 1.00 97.69 110 GLN A C 1
ATOM 881 O O . GLN A 1 110 ? 1.916 -0.235 -19.780 1.00 97.69 110 GLN A O 1
ATOM 886 N N . ARG A 1 111 ? 2.807 -1.988 -20.860 1.00 98.12 111 ARG A N 1
ATOM 887 C CA . ARG A 1 111 ? 2.271 -2.982 -19.917 1.00 98.12 111 ARG A CA 1
ATOM 888 C C . ARG A 1 111 ? 2.882 -2.834 -18.526 1.00 98.12 111 ARG A C 1
ATOM 890 O O . ARG A 1 111 ? 2.157 -2.947 -17.540 1.00 98.12 111 ARG A O 1
ATOM 897 N N . ALA A 1 112 ? 4.183 -2.557 -18.434 1.00 97.81 112 ALA A N 1
ATOM 898 C CA . ALA A 1 112 ? 4.857 -2.324 -17.162 1.00 97.81 112 ALA A CA 1
ATOM 899 C C . ALA A 1 112 ? 4.237 -1.134 -16.414 1.00 97.81 112 ALA A C 1
ATOM 901 O O . ALA A 1 112 ? 3.989 -1.249 -15.216 1.00 97.81 112 ALA A O 1
ATOM 902 N N . VAL A 1 113 ? 3.913 -0.033 -17.105 1.00 97.75 113 VAL A N 1
ATOM 903 C CA . VAL A 1 113 ? 3.208 1.117 -16.506 1.00 97.75 113 VAL A CA 1
ATOM 904 C C . VAL A 1 113 ? 1.902 0.672 -15.848 1.00 97.75 113 VAL A C 1
ATOM 906 O O . VAL A 1 113 ? 1.684 0.973 -14.674 1.00 97.75 113 VAL A O 1
ATOM 909 N N . SER A 1 114 ? 1.048 -0.061 -16.568 1.00 97.44 114 SER A N 1
ATOM 910 C CA . SER A 1 114 ? -0.232 -0.539 -16.027 1.00 97.44 114 SER A CA 1
ATOM 911 C C . SER A 1 114 ? -0.037 -1.471 -14.829 1.00 97.44 114 SER A C 1
ATOM 913 O O . SER A 1 114 ? -0.635 -1.260 -13.779 1.00 97.44 114 SER A O 1
ATOM 915 N N . VAL A 1 115 ? 0.874 -2.442 -14.936 1.00 97.56 115 VAL A N 1
ATOM 916 C CA . VAL A 1 115 ? 1.149 -3.398 -13.853 1.00 97.56 115 VAL A CA 1
ATOM 917 C C . VAL A 1 115 ? 1.657 -2.695 -12.592 1.00 97.56 115 VAL A C 1
ATOM 919 O O . VAL A 1 115 ? 1.213 -3.011 -11.489 1.00 97.56 115 VAL A O 1
ATOM 922 N N . TYR A 1 116 ? 2.568 -1.728 -12.716 1.00 96.62 116 TYR A N 1
ATOM 923 C CA . TYR A 1 116 ? 3.085 -1.000 -11.554 1.00 96.62 116 TYR A CA 1
ATOM 924 C C . TYR A 1 116 ? 2.052 -0.032 -10.950 1.00 96.62 116 TYR A C 1
ATOM 926 O O . TYR A 1 116 ? 2.046 0.128 -9.726 1.00 96.62 116 TYR A O 1
ATOM 934 N N . LYS A 1 117 ? 1.129 0.529 -11.750 1.00 96.69 117 LYS A N 1
ATOM 935 C CA . LYS A 1 117 ? -0.057 1.249 -11.239 1.00 96.69 117 LYS A CA 1
ATOM 936 C C . LYS A 1 117 ? -0.938 0.334 -10.398 1.00 96.69 117 LYS A C 1
ATOM 938 O O . LYS A 1 117 ? -1.284 0.689 -9.273 1.00 96.69 117 LYS A O 1
ATOM 943 N N . ASP A 1 118 ? -1.238 -0.860 -10.897 1.00 97.12 118 ASP A N 1
ATOM 944 C CA . ASP A 1 118 ? -2.069 -1.831 -10.183 1.00 97.12 118 ASP A CA 1
ATOM 945 C C . ASP A 1 118 ? -1.418 -2.288 -8.875 1.00 97.12 118 ASP A C 1
ATOM 947 O O . ASP A 1 118 ? -2.092 -2.407 -7.851 1.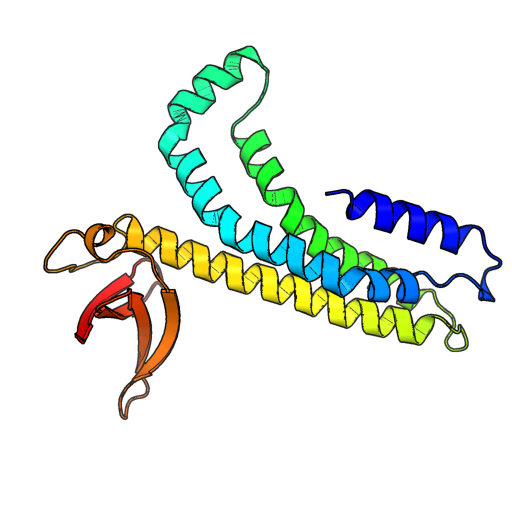00 97.12 118 ASP A O 1
ATOM 951 N N . ILE A 1 119 ? -0.096 -2.489 -8.870 1.00 96.44 119 ILE A N 1
ATOM 952 C CA . ILE A 1 119 ? 0.648 -2.799 -7.643 1.00 96.44 119 ILE A CA 1
ATOM 953 C C . ILE A 1 119 ? 0.564 -1.634 -6.649 1.00 96.44 119 ILE A C 1
ATOM 955 O O . ILE A 1 119 ? 0.287 -1.874 -5.474 1.00 96.44 119 ILE A O 1
ATOM 959 N N . ALA A 1 120 ? 0.774 -0.389 -7.092 1.00 95.12 120 ALA A N 1
ATOM 960 C CA . ALA A 1 120 ? 0.665 0.791 -6.228 1.00 95.12 120 ALA A CA 1
ATOM 961 C C . ALA A 1 120 ? -0.729 0.890 -5.587 1.00 95.12 120 ALA A C 1
ATOM 963 O O . ALA A 1 120 ? -0.848 1.064 -4.372 1.00 95.12 120 ALA A O 1
ATOM 964 N N . ASN A 1 121 ? -1.773 0.699 -6.396 1.00 95.81 121 ASN A N 1
ATOM 965 C CA . ASN A 1 121 ? -3.163 0.717 -5.957 1.00 95.81 121 ASN A CA 1
ATOM 966 C C . ASN A 1 121 ? -3.449 -0.397 -4.945 1.00 95.81 121 ASN A C 1
ATOM 968 O O . ASN A 1 121 ? -3.969 -0.120 -3.866 1.00 95.81 121 ASN A O 1
ATOM 972 N N . ALA A 1 122 ? -3.051 -1.637 -5.239 1.00 95.06 122 ALA A N 1
ATOM 973 C CA . ALA A 1 122 ? -3.226 -2.766 -4.327 1.00 95.06 122 ALA A CA 1
ATOM 974 C C . ALA A 1 122 ? -2.511 -2.538 -2.984 1.00 95.06 122 ALA A C 1
ATOM 976 O O . ALA A 1 122 ? -3.085 -2.789 -1.924 1.00 95.06 122 ALA A O 1
ATOM 977 N N . CYS A 1 123 ? -1.285 -2.007 -3.014 1.00 95.38 123 CYS A N 1
ATOM 978 C CA . CYS A 1 123 ? -0.531 -1.628 -1.819 1.00 95.38 123 CYS A CA 1
ATOM 979 C C . CYS A 1 123 ? -1.233 -0.533 -0.998 1.00 95.38 123 CYS A C 1
ATOM 981 O O . CYS A 1 123 ? -1.250 -0.602 0.230 1.00 95.38 123 CYS A O 1
ATOM 983 N N . SER A 1 124 ? -1.821 0.466 -1.660 1.00 94.69 124 SER A N 1
ATOM 984 C CA . SER A 1 124 ? -2.589 1.525 -0.998 1.00 94.69 124 SER A CA 1
ATOM 985 C C . SER A 1 124 ? -3.851 0.974 -0.326 1.00 94.69 124 SER A C 1
ATOM 987 O O . SER A 1 124 ? -4.094 1.247 0.850 1.00 94.69 124 SER A O 1
ATOM 989 N N . VAL A 1 125 ? -4.608 0.131 -1.038 1.00 93.88 125 VAL A N 1
ATOM 990 C CA . VAL A 1 125 ? -5.834 -0.502 -0.532 1.00 93.88 125 VAL A CA 1
ATOM 991 C C . VAL A 1 125 ? -5.545 -1.370 0.690 1.00 93.88 125 VAL A C 1
ATOM 993 O O . VAL A 1 125 ? -6.178 -1.170 1.726 1.00 93.88 125 VAL A O 1
ATOM 996 N N . VAL A 1 126 ? -4.563 -2.277 0.616 1.00 94.50 126 VAL A N 1
ATOM 997 C CA . VAL A 1 126 ? -4.238 -3.155 1.754 1.00 94.50 126 VAL A CA 1
ATOM 998 C C . VAL A 1 126 ? -3.732 -2.358 2.956 1.00 94.50 126 VAL A C 1
ATOM 1000 O O . VAL A 1 126 ? -4.087 -2.669 4.090 1.00 94.50 126 VAL A O 1
ATOM 1003 N N . ARG A 1 127 ? -2.952 -1.289 2.731 1.00 94.94 127 ARG A N 1
ATOM 1004 C CA . ARG A 1 127 ? -2.484 -0.427 3.821 1.00 94.94 127 ARG A CA 1
ATOM 1005 C C . ARG A 1 127 ? -3.660 0.262 4.508 1.00 94.94 127 ARG A C 1
ATOM 1007 O O . ARG A 1 127 ? -3.751 0.198 5.726 1.00 94.94 127 ARG A O 1
ATOM 1014 N N . ARG A 1 128 ? -4.582 0.851 3.740 1.00 93.00 128 ARG A N 1
ATOM 1015 C CA . ARG A 1 128 ? -5.784 1.509 4.277 1.00 93.00 128 ARG A CA 1
ATOM 1016 C C . ARG A 1 128 ? -6.685 0.527 5.027 1.00 93.00 128 ARG A C 1
ATOM 1018 O O . ARG A 1 128 ? -7.216 0.862 6.079 1.00 93.00 128 ARG A O 1
ATOM 1025 N N . GLN A 1 129 ? -6.837 -0.692 4.514 1.00 92.88 129 GLN A N 1
ATOM 1026 C CA . GLN A 1 129 ? -7.574 -1.753 5.199 1.00 92.88 129 GLN A CA 1
ATOM 1027 C C . GLN A 1 129 ? -6.941 -2.082 6.555 1.00 92.88 129 GLN A C 1
ATOM 1029 O O . GLN A 1 129 ? -7.628 -2.084 7.571 1.00 92.88 129 GLN A O 1
ATOM 1034 N N . LYS A 1 130 ? -5.618 -2.268 6.588 1.00 94.56 130 LYS A N 1
ATOM 1035 C CA . LYS A 1 130 ? -4.873 -2.564 7.816 1.00 94.56 130 LYS A CA 1
ATOM 1036 C C . LYS A 1 130 ? -4.812 -1.385 8.793 1.00 94.56 130 LYS A C 1
ATOM 1038 O O . LYS A 1 130 ? -4.769 -1.612 9.996 1.00 94.56 130 LYS A O 1
ATOM 1043 N N . GLU A 1 131 ? -4.855 -0.142 8.314 1.00 93.38 131 GLU A N 1
ATOM 1044 C CA . GLU A 1 131 ? -5.033 1.052 9.157 1.00 93.38 131 GLU A CA 1
ATOM 1045 C C . GLU A 1 131 ? -6.370 0.997 9.913 1.00 93.38 131 GLU A C 1
ATOM 1047 O O . GLU A 1 131 ? -6.384 1.180 11.129 1.00 93.38 131 GLU A O 1
ATOM 1052 N N . MET A 1 132 ? -7.465 0.657 9.225 1.00 91.75 132 MET A N 1
ATOM 1053 C CA . MET A 1 132 ? -8.786 0.511 9.852 1.00 91.75 132 MET A CA 1
ATOM 1054 C C . MET A 1 132 ? -8.839 -0.665 10.837 1.00 91.75 132 MET A C 1
ATOM 1056 O O . MET A 1 132 ? -9.376 -0.523 11.931 1.00 91.75 132 MET A O 1
ATOM 1060 N N . GLU A 1 133 ? -8.245 -1.813 10.493 1.00 93.06 133 GLU A N 1
ATOM 1061 C CA . GLU A 1 133 ? -8.147 -2.955 11.414 1.00 93.06 133 GLU A CA 1
ATOM 1062 C C . GLU A 1 133 ? -7.418 -2.577 12.713 1.00 93.06 133 GLU A C 1
ATOM 1064 O O . GLU A 1 133 ? -7.882 -2.890 13.809 1.00 93.06 133 GLU A O 1
ATOM 1069 N N . VAL A 1 134 ? -6.293 -1.861 12.605 1.00 92.81 134 VAL A N 1
ATOM 1070 C CA . VAL A 1 134 ? -5.543 -1.371 13.769 1.00 92.81 134 VAL A CA 1
ATOM 1071 C C . VAL A 1 134 ? -6.379 -0.391 14.593 1.00 92.81 134 VAL A C 1
ATOM 1073 O O . VAL A 1 134 ? -6.361 -0.479 15.819 1.00 92.81 134 VAL A O 1
ATOM 1076 N N . GLU A 1 135 ? -7.117 0.518 13.957 1.00 91.19 135 GLU A N 1
ATOM 1077 C CA . GLU A 1 135 ? -8.012 1.452 14.649 1.00 91.19 135 GLU A CA 1
ATOM 1078 C C . GLU A 1 135 ? -9.097 0.708 15.445 1.00 91.19 135 GLU A C 1
ATOM 1080 O O . GLU A 1 135 ? -9.283 0.974 16.635 1.00 91.19 135 GLU A O 1
ATOM 1085 N N . ILE A 1 136 ? -9.757 -0.272 14.822 1.00 91.25 136 ILE A N 1
ATOM 1086 C CA . ILE A 1 136 ? -10.796 -1.092 15.459 1.00 91.25 136 ILE A CA 1
ATOM 1087 C C . ILE A 1 136 ? -10.226 -1.831 16.675 1.00 91.25 136 ILE A C 1
ATOM 1089 O O . ILE A 1 136 ? -10.780 -1.731 17.771 1.00 91.25 136 ILE A O 1
ATOM 1093 N N . MET A 1 137 ? -9.082 -2.500 16.515 1.00 90.88 137 MET A N 1
ATOM 1094 C CA . MET A 1 137 ? -8.460 -3.294 17.581 1.00 90.88 137 MET A CA 1
ATOM 1095 C C . MET A 1 137 ? -7.948 -2.467 18.767 1.00 90.88 137 MET A C 1
ATOM 1097 O O . MET A 1 137 ? -7.723 -3.024 19.838 1.00 90.88 137 MET A O 1
ATOM 1101 N N . ASN A 1 138 ? -7.750 -1.157 18.599 1.00 88.00 138 ASN A N 1
ATOM 1102 C CA . ASN A 1 138 ? -7.161 -0.288 19.622 1.00 88.00 138 ASN A CA 1
ATOM 1103 C C . ASN A 1 138 ? -8.133 0.785 20.149 1.00 88.00 138 ASN A C 1
ATOM 1105 O O . ASN A 1 138 ? -7.696 1.830 20.629 1.00 88.00 138 ASN A O 1
ATOM 1109 N N . GLY A 1 139 ? -9.443 0.518 20.102 1.00 76.94 139 GLY A N 1
ATOM 1110 C CA . GLY A 1 139 ? -10.465 1.339 20.767 1.00 76.94 139 GLY A CA 1
ATOM 1111 C C . GLY A 1 139 ? -11.201 2.338 19.869 1.00 76.94 139 GLY A C 1
ATOM 1112 O O . GLY A 1 139 ? -11.886 3.221 20.380 1.00 76.94 139 GLY A O 1
ATOM 1113 N N . GLY A 1 140 ? -11.103 2.207 18.544 1.00 79.75 140 GLY A N 1
ATOM 1114 C CA . GLY A 1 140 ? -11.780 3.081 17.576 1.00 79.75 140 GLY A CA 1
ATOM 1115 C C . GLY A 1 140 ? -13.284 2.836 17.383 1.00 79.75 140 GLY A C 1
ATOM 1116 O O . GLY A 1 140 ? -13.899 3.478 16.529 1.00 79.75 140 GLY A O 1
ATOM 1117 N N . VAL A 1 141 ? -13.892 1.921 18.148 1.00 90.38 141 VAL A N 1
ATOM 1118 C CA . VAL A 1 141 ? -15.310 1.555 18.009 1.00 90.38 141 VAL A CA 1
ATOM 1119 C C . VAL A 1 141 ? -16.156 2.219 19.095 1.00 90.38 141 VAL A C 1
ATOM 1121 O O . VAL A 1 141 ? -16.042 1.916 20.282 1.00 90.38 141 VAL A O 1
ATOM 1124 N N . ARG A 1 142 ? -17.047 3.123 18.685 1.00 9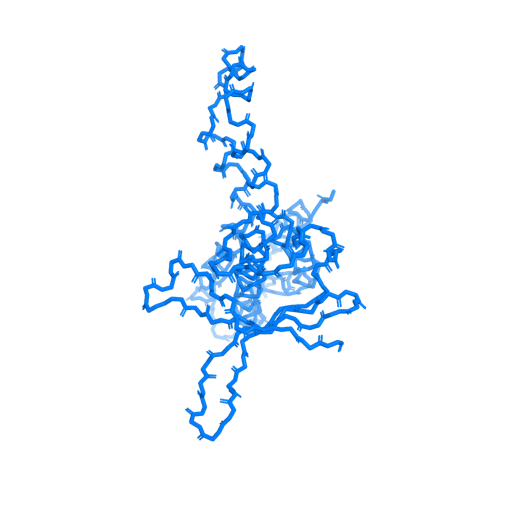1.44 142 ARG A N 1
ATOM 1125 C CA . ARG A 1 142 ? -18.014 3.785 19.570 1.00 91.44 142 ARG A CA 1
ATOM 1126 C C . ARG A 1 142 ? -19.197 2.876 19.867 1.00 91.44 142 ARG A C 1
ATOM 1128 O O . ARG A 1 142 ? -19.666 2.166 18.981 1.00 91.44 142 ARG A O 1
ATOM 1135 N N . GLY A 1 143 ? -19.713 2.970 21.092 1.00 90.56 143 GLY A N 1
ATOM 1136 C CA . GLY A 1 143 ? -20.849 2.158 21.531 1.00 90.56 143 GLY A CA 1
ATOM 1137 C C . GLY A 1 143 ? -20.522 0.668 21.603 1.00 90.56 143 GLY A C 1
ATOM 1138 O O . GLY A 1 143 ? -21.423 -0.146 21.479 1.00 90.56 143 GLY A O 1
ATOM 1139 N N . TRP A 1 144 ? -19.240 0.311 21.741 1.00 91.62 144 TRP A N 1
ATOM 1140 C CA . TRP A 1 144 ? -18.820 -1.079 21.874 1.00 91.62 144 TRP A CA 1
ATOM 1141 C C . TRP A 1 144 ? -19.457 -1.735 23.104 1.00 91.62 144 TRP A C 1
ATOM 1143 O O . TRP A 1 144 ? -19.395 -1.188 24.207 1.00 91.62 144 TRP A O 1
ATOM 1153 N N . GLU A 1 145 ? -20.017 -2.929 22.914 1.00 87.38 145 GLU A N 1
ATOM 1154 C CA . GLU A 1 145 ? -20.656 -3.718 23.963 1.00 87.38 145 GLU A CA 1
ATOM 1155 C C . GLU A 1 145 ? -19.991 -5.093 24.108 1.00 87.38 145 GLU A C 1
ATOM 1157 O O . GLU A 1 145 ? -19.651 -5.761 23.129 1.00 87.38 145 GLU A O 1
ATOM 1162 N N . GLY A 1 146 ? -19.875 -5.571 25.348 1.00 82.69 146 GLY A N 1
ATOM 1163 C CA . GLY A 1 146 ? -19.364 -6.905 25.660 1.00 82.69 146 GLY A CA 1
ATOM 1164 C C . GLY A 1 146 ? -17.895 -6.923 26.080 1.00 82.69 146 GLY A C 1
ATOM 1165 O O . GLY A 1 146 ? -17.413 -6.015 26.754 1.00 82.69 146 GLY A O 1
ATOM 1166 N N . GLN A 1 147 ? -17.201 -8.018 25.758 1.00 83.44 147 GLN A N 1
ATOM 1167 C CA . GLN A 1 147 ? -15.804 -8.211 26.149 1.00 83.44 147 GLN A CA 1
ATOM 1168 C C . GLN A 1 147 ? -14.870 -7.256 25.403 1.00 83.44 147 GLN A C 1
ATOM 1170 O O . GLN A 1 147 ? -15.200 -6.767 24.328 1.00 83.44 147 GLN A O 1
ATOM 1175 N N . ASP A 1 148 ? -13.678 -7.039 25.952 1.00 87.38 148 ASP A N 1
ATOM 1176 C CA . ASP A 1 148 ? -12.600 -6.329 25.261 1.00 87.38 148 ASP A CA 1
ATOM 1177 C C . ASP A 1 148 ? -12.386 -6.911 23.848 1.00 87.38 148 ASP A C 1
ATOM 1179 O O . ASP A 1 148 ? -12.259 -8.130 23.693 1.00 87.38 148 ASP A O 1
ATOM 1183 N N . ILE A 1 149 ? -12.369 -6.047 22.827 1.00 89.06 149 ILE A N 1
ATOM 1184 C CA . ILE A 1 149 ? -12.243 -6.439 21.416 1.00 89.06 149 ILE A CA 1
ATOM 1185 C C . ILE A 1 149 ? -10.960 -7.235 21.151 1.00 89.06 149 ILE A C 1
ATOM 1187 O O . ILE A 1 149 ? -10.951 -8.137 20.318 1.00 89.06 149 ILE A O 1
ATOM 1191 N N . SER A 1 150 ? -9.902 -6.997 21.934 1.00 86.12 150 SER A N 1
ATOM 1192 C CA . SER A 1 150 ? -8.660 -7.776 21.871 1.00 86.12 150 SER A CA 1
ATOM 1193 C C . SER A 1 150 ? -8.865 -9.266 22.171 1.00 86.12 150 SER A C 1
ATOM 1195 O O . SER A 1 150 ? -8.125 -10.107 21.663 1.00 86.12 150 SER A O 1
ATOM 1197 N N . LYS A 1 151 ? -9.901 -9.625 22.942 1.00 89.38 151 LYS A N 1
ATOM 1198 C CA . LYS A 1 151 ? -10.248 -11.020 23.255 1.00 89.38 151 LYS A CA 1
ATOM 1199 C C . LYS A 1 151 ? -10.973 -11.736 22.116 1.00 89.38 151 LYS A C 1
ATOM 1201 O O . LYS A 1 151 ? -11.221 -12.932 22.230 1.00 89.38 151 LYS A O 1
ATOM 1206 N N . MET A 1 152 ? -11.338 -11.036 21.040 1.00 88.75 152 MET A N 1
ATOM 1207 C CA . MET A 1 152 ? -11.947 -11.656 19.858 1.00 88.75 152 MET A CA 1
ATOM 1208 C C . MET A 1 152 ? -10.918 -12.339 18.949 1.00 88.75 152 MET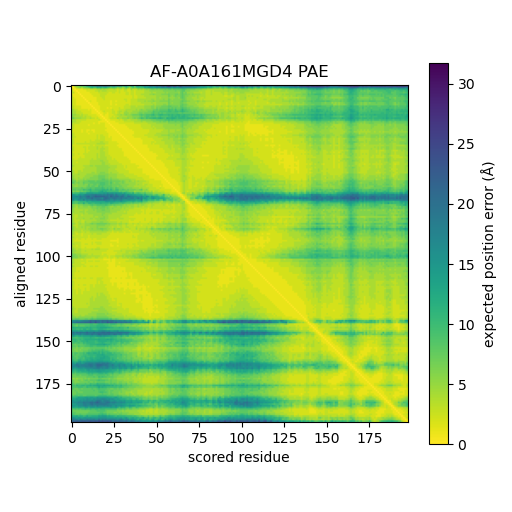 A C 1
ATOM 1210 O O . MET A 1 152 ? -11.310 -13.056 18.037 1.00 88.75 152 MET A O 1
ATOM 1214 N N . GLY A 1 153 ? -9.619 -12.163 19.206 1.00 90.31 153 GLY A N 1
ATOM 1215 C CA . GLY A 1 153 ? -8.548 -12.688 18.364 1.00 90.31 153 GLY A CA 1
ATOM 1216 C C . GLY A 1 153 ? -8.180 -11.738 17.224 1.00 90.31 153 GLY A C 1
ATOM 1217 O O . GLY A 1 153 ? -8.504 -10.552 17.251 1.00 90.31 153 GLY A O 1
ATOM 1218 N N . GLU A 1 154 ? -7.459 -12.257 16.232 1.00 90.81 154 GLU A N 1
ATOM 1219 C CA . GLU A 1 154 ? -7.035 -11.474 15.070 1.00 90.81 154 GLU A CA 1
ATOM 1220 C C . GLU A 1 154 ? -8.162 -11.321 14.045 1.00 90.81 154 GLU A C 1
ATOM 1222 O O . GLU A 1 154 ? -8.960 -12.234 13.828 1.00 90.81 154 GLU A O 1
ATOM 1227 N N . ILE A 1 155 ? -8.197 -10.174 13.369 1.00 93.38 155 ILE A N 1
ATOM 1228 C CA . ILE A 1 155 ? -9.107 -9.957 12.246 1.00 93.38 155 ILE A CA 1
ATOM 1229 C C . ILE A 1 155 ? -8.641 -10.825 11.070 1.00 93.38 155 ILE A C 1
ATOM 1231 O O . ILE A 1 155 ? -7.549 -10.636 10.532 1.00 93.38 155 ILE A O 1
ATOM 1235 N N . ILE A 1 156 ? -9.493 -11.759 10.651 1.00 93.25 156 ILE A N 1
ATOM 1236 C CA . ILE A 1 156 ? -9.268 -12.630 9.491 1.00 93.25 156 ILE A CA 1
ATOM 1237 C C . ILE A 1 156 ? -9.539 -11.854 8.203 1.00 93.25 156 ILE A C 1
ATOM 1239 O O . ILE A 1 156 ? -8.788 -11.949 7.230 1.00 93.25 156 ILE A O 1
ATOM 1243 N N . HIS A 1 157 ? -10.629 -11.086 8.186 1.00 91.31 157 HIS A N 1
ATOM 1244 C CA . HIS A 1 157 ? -11.024 -10.294 7.031 1.00 91.31 157 HIS A CA 1
ATOM 1245 C C . HIS A 1 157 ? -11.857 -9.083 7.442 1.00 91.31 157 HIS A C 1
ATOM 1247 O O . HIS A 1 157 ? -12.600 -9.132 8.419 1.00 91.31 157 HIS A O 1
ATOM 1253 N N . MET A 1 158 ? -11.782 -8.014 6.653 1.00 92.06 158 MET A N 1
ATOM 1254 C CA . MET A 1 158 ? -12.647 -6.851 6.803 1.00 92.06 158 MET A CA 1
ATOM 1255 C C . MET A 1 158 ? -13.082 -6.333 5.435 1.00 92.06 158 MET A C 1
ATOM 1257 O O . MET A 1 158 ? -12.235 -6.140 4.566 1.00 92.06 158 MET A O 1
ATOM 1261 N N . GLY A 1 159 ? -14.366 -6.036 5.254 1.00 90.88 159 GLY A N 1
ATOM 1262 C CA . GLY A 1 159 ? -14.877 -5.493 3.995 1.00 90.88 159 GLY A CA 1
ATOM 1263 C C . GLY A 1 159 ? -16.099 -4.602 4.180 1.00 90.88 159 GLY A C 1
ATOM 1264 O O . GLY A 1 159 ? -16.847 -4.761 5.142 1.00 90.88 159 GLY A O 1
ATOM 1265 N N . SER A 1 160 ? -16.291 -3.665 3.247 1.00 90.12 160 SER A N 1
ATOM 1266 C CA . SER A 1 160 ? -17.519 -2.871 3.150 1.00 90.12 160 SER A CA 1
ATOM 1267 C C . SER A 1 160 ? -18.565 -3.640 2.346 1.00 90.12 160 SER A C 1
ATOM 1269 O O . SER A 1 160 ? -18.254 -4.173 1.281 1.00 90.12 160 SER A O 1
ATOM 1271 N N . VAL A 1 161 ? -19.798 -3.676 2.836 1.00 91.56 161 VAL A N 1
ATOM 1272 C CA . VAL A 1 161 ? -20.943 -4.354 2.224 1.00 91.56 161 VAL A CA 1
ATOM 1273 C C . VAL A 1 161 ? -22.181 -3.464 2.305 1.00 91.56 161 VAL A C 1
ATOM 1275 O O . VAL A 1 161 ? -22.371 -2.742 3.282 1.00 91.56 161 VAL A O 1
ATOM 1278 N N . ALA A 1 162 ? -23.042 -3.535 1.292 1.00 92.56 162 ALA A N 1
ATOM 1279 C CA . ALA A 1 162 ? -24.355 -2.900 1.327 1.00 92.56 162 ALA A CA 1
ATOM 1280 C C . ALA A 1 162 ? -25.364 -3.867 1.961 1.00 92.56 162 ALA A C 1
ATOM 1282 O O . ALA A 1 162 ? -25.550 -4.980 1.464 1.00 92.56 162 ALA A O 1
ATOM 1283 N N . VAL A 1 163 ? -26.009 -3.457 3.054 1.00 87.88 163 VAL A N 1
ATOM 1284 C CA . VAL A 1 163 ? -26.930 -4.307 3.823 1.00 87.88 163 VAL A CA 1
ATOM 1285 C C . VAL A 1 163 ? -28.364 -3.797 3.716 1.00 87.88 163 VAL A C 1
ATOM 1287 O O . VAL A 1 163 ? -28.634 -2.601 3.853 1.00 87.88 163 VAL A O 1
ATOM 1290 N N . GLY A 1 164 ? -29.293 -4.738 3.536 1.00 86.12 164 GLY A N 1
ATOM 1291 C CA . GLY A 1 164 ? -30.730 -4.482 3.524 1.00 86.12 164 GLY A CA 1
ATOM 1292 C C . GLY A 1 164 ? -31.244 -3.824 2.234 1.00 86.12 164 GLY A C 1
ATOM 1293 O O . GLY A 1 164 ? -30.465 -3.500 1.339 1.00 86.12 164 GLY A O 1
ATOM 1294 N N . PRO A 1 165 ? -32.569 -3.618 2.132 1.00 85.38 165 PRO A N 1
ATOM 1295 C CA . PRO A 1 165 ? -33.215 -3.063 0.937 1.00 85.38 165 PRO A CA 1
ATOM 1296 C C . PRO A 1 165 ? -32.833 -1.602 0.661 1.00 85.38 165 PRO A C 1
ATOM 1298 O O . PRO A 1 165 ? -32.920 -1.142 -0.470 1.00 85.38 165 PRO A O 1
ATOM 1301 N N . GLU A 1 166 ? -32.380 -0.877 1.684 1.00 88.19 166 GLU A N 1
ATOM 1302 C CA . GLU A 1 166 ? -31.901 0.504 1.561 1.00 88.19 166 GLU A CA 1
ATOM 1303 C C . GLU A 1 166 ? -30.411 0.597 1.190 1.00 88.19 166 GLU A C 1
ATOM 1305 O O . GLU A 1 166 ? -29.870 1.698 1.152 1.00 88.19 166 GLU A O 1
ATOM 1310 N N . HIS A 1 167 ? -29.737 -0.535 0.944 1.00 87.88 167 HIS A N 1
ATOM 1311 C CA . HIS A 1 167 ? -28.321 -0.595 0.562 1.00 87.88 167 HIS A CA 1
ATOM 1312 C C . HIS A 1 167 ? -27.403 0.229 1.475 1.00 87.88 167 HIS A C 1
ATOM 1314 O O . HIS A 1 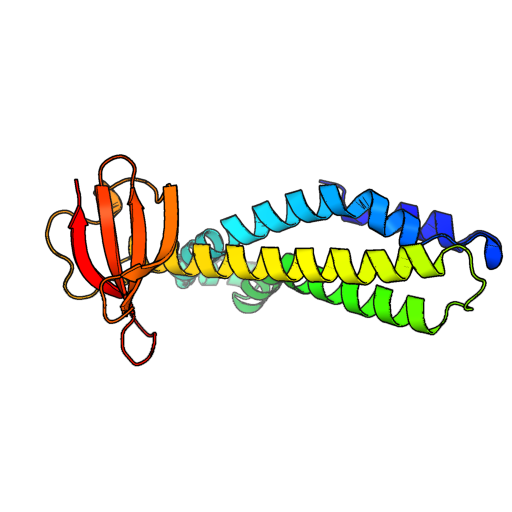167 ? -26.540 0.973 1.013 1.00 87.88 167 HIS A O 1
ATOM 1320 N N . ARG A 1 168 ? -27.582 0.110 2.794 1.00 89.31 168 ARG A N 1
ATOM 1321 C CA . ARG A 1 168 ? -26.775 0.889 3.735 1.00 89.31 168 ARG A CA 1
ATOM 1322 C C . ARG A 1 168 ? -25.361 0.325 3.798 1.00 89.31 168 ARG A C 1
ATOM 1324 O O . ARG A 1 168 ? -25.193 -0.866 4.058 1.00 89.31 168 ARG A O 1
ATOM 1331 N N . ASP A 1 169 ? -24.363 1.186 3.644 1.00 91.12 169 ASP A N 1
ATOM 1332 C CA . ASP A 1 169 ? -22.961 0.792 3.768 1.00 91.12 169 ASP A CA 1
ATOM 1333 C C . ASP A 1 169 ? -22.632 0.378 5.207 1.00 91.12 169 ASP A C 1
ATOM 1335 O O . ASP A 1 169 ? -22.873 1.118 6.173 1.00 91.12 169 ASP A O 1
ATOM 1339 N N . ARG A 1 170 ? -22.085 -0.828 5.352 1.00 93.62 170 ARG A N 1
ATOM 1340 C CA . ARG A 1 170 ? -21.624 -1.424 6.607 1.00 93.62 170 ARG A CA 1
ATOM 1341 C C . ARG A 1 170 ? -20.260 -2.050 6.422 1.00 93.62 170 ARG A C 1
ATOM 1343 O O . ARG A 1 170 ? -19.936 -2.537 5.349 1.00 93.62 170 ARG A O 1
ATOM 1350 N N . TYR A 1 171 ? -19.487 -2.091 7.493 1.00 93.81 171 TYR A N 1
ATOM 1351 C CA . TYR A 1 171 ? -18.258 -2.863 7.556 1.00 93.81 171 TYR A CA 1
ATOM 1352 C C . TYR A 1 171 ? -18.532 -4.168 8.285 1.00 93.81 171 TYR A C 1
ATOM 1354 O O . TYR A 1 171 ? -19.042 -4.164 9.404 1.00 93.81 171 TYR A O 1
ATOM 1362 N N . LEU A 1 172 ? -18.170 -5.276 7.651 1.00 94.19 172 LEU A N 1
ATOM 1363 C CA . LEU A 1 172 ? -18.112 -6.578 8.292 1.00 94.19 172 LEU A CA 1
ATOM 1364 C C . LEU A 1 172 ? -16.663 -6.886 8.646 1.00 94.19 172 LEU A C 1
ATOM 1366 O O . LEU A 1 172 ? -15.783 -6.805 7.788 1.00 94.19 172 LEU A O 1
ATOM 1370 N N . VAL A 1 173 ? -16.429 -7.233 9.908 1.00 94.56 173 VAL A N 1
ATOM 1371 C CA . VAL A 1 173 ? -15.120 -7.577 10.465 1.00 94.56 173 VAL A CA 1
ATOM 1372 C C . VAL A 1 173 ? -15.198 -9.009 10.980 1.00 94.56 173 VAL A C 1
ATOM 1374 O O . VAL A 1 173 ? -15.896 -9.300 11.950 1.00 94.56 173 VAL A O 1
ATOM 1377 N N . LEU A 1 174 ? -14.515 -9.919 10.300 1.00 94.94 174 LEU A N 1
ATOM 1378 C CA . LEU A 1 174 ? -14.509 -11.336 10.627 1.00 94.94 174 LEU A CA 1
ATOM 1379 C C . LEU A 1 174 ? -13.387 -11.645 11.619 1.00 94.94 174 LEU A C 1
ATOM 1381 O O . LEU A 1 174 ? -12.209 -11.488 11.297 1.00 94.94 174 LEU A O 1
ATOM 1385 N N . PHE A 1 175 ? -13.771 -12.146 12.787 1.00 94.44 175 PHE A N 1
ATOM 1386 C CA . PHE A 1 175 ? -12.901 -12.767 13.783 1.00 94.44 175 PHE A CA 1
ATOM 1387 C C . PHE A 1 175 ? -13.041 -14.302 13.721 1.00 94.44 175 PHE A C 1
ATOM 1389 O O . PHE A 1 175 ? -13.981 -14.794 13.093 1.00 94.44 175 PHE A O 1
ATOM 1396 N N . PRO A 1 176 ? -12.168 -15.089 14.384 1.00 94.31 176 PRO A N 1
ATOM 1397 C CA . PRO A 1 176 ? -12.205 -16.554 14.333 1.00 94.31 176 PRO A CA 1
ATOM 1398 C C . PRO A 1 176 ? -13.537 -17.194 14.733 1.00 94.31 176 PRO A C 1
ATOM 1400 O O . PRO A 1 176 ? -13.857 -18.272 14.245 1.00 94.31 176 PRO A O 1
ATOM 1403 N N . SER A 1 177 ? -14.302 -16.549 15.614 1.00 90.75 177 SER A N 1
ATOM 1404 C CA . SER A 1 177 ? -15.554 -17.092 16.156 1.00 90.75 177 SER A CA 1
ATOM 1405 C C . SER A 1 177 ? -16.700 -16.082 16.181 1.00 90.75 177 SER A C 1
ATOM 1407 O O . SER A 1 177 ? -17.624 -16.237 16.976 1.00 90.75 177 SER A O 1
ATOM 1409 N N . THR A 1 178 ? -16.583 -14.959 15.470 1.00 92.25 178 THR A N 1
ATOM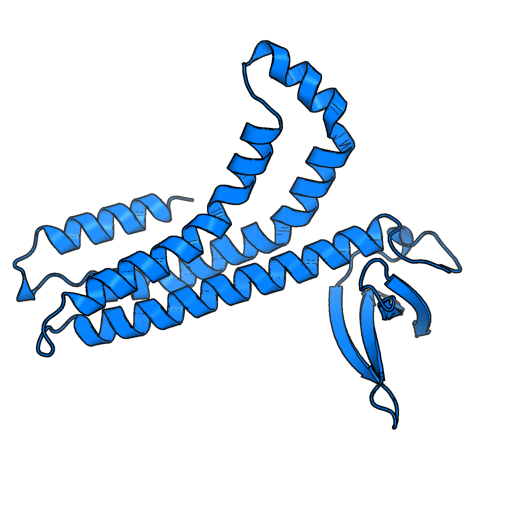 1410 C CA . THR A 1 178 ? -17.597 -13.896 15.501 1.00 92.25 178 THR A CA 1
ATOM 1411 C C . THR A 1 178 ? -17.477 -13.019 14.266 1.00 92.25 178 THR A C 1
ATOM 1413 O O . THR A 1 178 ? -16.379 -12.602 13.894 1.00 92.25 178 THR A O 1
ATOM 1416 N N . LEU A 1 179 ? -18.611 -12.658 13.678 1.00 93.75 179 LEU A N 1
ATOM 1417 C CA . LEU A 1 179 ? -18.682 -11.635 12.645 1.00 93.75 179 LEU A CA 1
ATOM 1418 C C . LEU A 1 179 ? -19.229 -10.341 13.248 1.00 93.75 179 LEU A C 1
ATOM 1420 O O . LEU A 1 179 ? -20.366 -10.273 13.708 1.00 93.75 179 LEU A O 1
ATOM 1424 N N . LEU A 1 180 ? -18.407 -9.301 13.252 1.00 93.62 180 LEU A N 1
ATOM 1425 C CA . LEU A 1 180 ? -18.745 -7.992 13.789 1.00 93.62 180 LEU A CA 1
ATOM 1426 C C . LEU A 1 180 ? -19.270 -7.077 12.676 1.00 93.62 180 LEU A C 1
ATOM 1428 O O . LEU A 1 180 ? -18.664 -6.991 11.610 1.00 93.62 180 LEU A O 1
ATOM 1432 N N . MET A 1 181 ? -20.370 -6.367 12.935 1.00 94.81 181 MET A N 1
ATOM 1433 C CA . MET A 1 181 ? -20.934 -5.371 12.026 1.00 94.81 181 MET A CA 1
ATOM 1434 C C . MET A 1 181 ? -20.757 -3.960 12.590 1.00 94.81 181 MET A C 1
ATOM 1436 O O . MET A 1 181 ? -21.152 -3.667 13.721 1.00 94.81 181 MET A O 1
ATOM 1440 N N . LEU A 1 182 ? -20.180 -3.079 11.775 1.00 94.62 182 LEU A N 1
ATOM 1441 C CA . LEU A 1 182 ? -19.908 -1.685 12.108 1.00 94.62 182 LEU A CA 1
ATOM 1442 C C . LEU A 1 182 ? -20.504 -0.753 11.048 1.00 94.62 182 LEU A C 1
ATOM 1444 O O . LEU A 1 182 ? -20.587 -1.100 9.869 1.00 94.62 182 LEU A O 1
ATOM 1448 N N . SER A 1 183 ? -20.840 0.471 11.438 1.00 93.31 183 SER A N 1
ATOM 1449 C CA . SER A 1 183 ? -21.040 1.586 10.508 1.00 93.31 183 SER A CA 1
ATOM 1450 C C . SER A 1 183 ? -19.949 2.639 10.677 1.00 93.31 183 SER A C 1
ATOM 1452 O O . SER A 1 183 ? -19.305 2.739 11.722 1.00 93.31 183 SER A O 1
ATOM 1454 N N . ALA A 1 184 ? -19.697 3.415 9.625 1.00 90.31 184 ALA A N 1
ATOM 1455 C CA . ALA A 1 184 ? -18.823 4.578 9.712 1.00 90.31 184 ALA A CA 1
ATOM 1456 C C . ALA A 1 184 ? -19.640 5.794 10.163 1.00 90.31 184 ALA A C 1
ATOM 1458 O O . ALA A 1 184 ? -20.770 5.996 9.715 1.00 90.31 184 ALA A O 1
ATOM 1459 N N . SER A 1 185 ? -19.066 6.637 11.022 1.00 86.88 185 SER A N 1
ATOM 1460 C CA . SER A 1 185 ? -19.689 7.916 11.368 1.00 86.88 185 SER A CA 1
ATOM 1461 C C . SER A 1 185 ? -19.885 8.791 10.118 1.00 86.88 185 SER A C 1
ATOM 1463 O O . SER A 1 185 ? -19.146 8.663 9.142 1.00 86.88 185 SER A O 1
ATOM 1465 N N . HIS A 1 186 ? -20.824 9.746 10.149 1.00 81.94 186 HIS A N 1
ATOM 1466 C CA . HIS A 1 186 ? -21.073 10.660 9.017 1.00 81.94 186 HIS A CA 1
ATOM 1467 C C . HIS A 1 186 ? -19.819 11.393 8.508 1.00 81.94 186 HIS A C 1
ATOM 1469 O O . HIS A 1 186 ? -19.756 11.764 7.341 1.00 81.94 186 HIS A O 1
ATOM 1475 N N . ARG A 1 187 ? -18.825 11.619 9.379 1.00 82.81 187 ARG A N 1
ATOM 1476 C CA . ARG A 1 187 ? -17.549 12.269 9.030 1.00 82.81 187 ARG A CA 1
ATOM 1477 C C . ARG A 1 187 ? -16.416 11.274 8.753 1.00 82.81 187 ARG A C 1
ATOM 1479 O O . ARG A 1 187 ? -15.270 11.697 8.660 1.00 82.81 187 ARG A O 1
ATOM 1486 N N . MET A 1 188 ? -16.716 9.975 8.684 1.00 78.31 188 MET A N 1
ATOM 1487 C CA . MET A 1 188 ? -15.751 8.875 8.551 1.00 78.31 188 MET A CA 1
ATOM 1488 C C . MET A 1 188 ? -14.612 8.934 9.580 1.00 78.31 188 MET A C 1
ATOM 1490 O O . MET A 1 188 ? -13.478 8.571 9.293 1.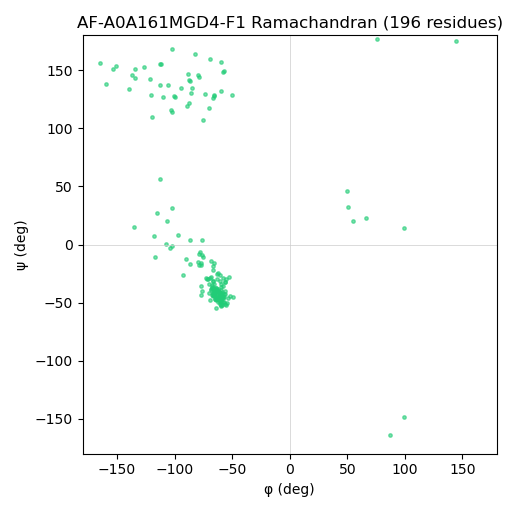00 78.31 188 MET A O 1
ATOM 1494 N N . SER A 1 189 ? -14.912 9.441 10.776 1.00 82.06 189 SER A N 1
ATOM 1495 C CA . SER A 1 189 ? -13.923 9.716 11.824 1.00 82.06 189 SER A CA 1
ATOM 1496 C C . SER A 1 189 ? -13.913 8.693 12.957 1.00 82.06 189 SER A C 1
ATOM 1498 O O . SER A 1 189 ? -13.158 8.858 13.910 1.00 82.06 189 SER A O 1
ATOM 1500 N N . ALA A 1 190 ? -14.822 7.719 12.918 1.00 87.25 190 ALA A N 1
ATOM 1501 C CA . ALA A 1 190 ? -14.901 6.623 13.874 1.00 87.25 190 ALA A CA 1
ATOM 1502 C C . ALA A 1 190 ? -15.797 5.511 13.325 1.00 87.25 190 ALA A C 1
ATOM 1504 O O . ALA A 1 190 ? -16.724 5.786 12.550 1.00 87.25 190 ALA A O 1
ATOM 1505 N N . PHE A 1 191 ? -15.582 4.294 13.814 1.00 92.75 191 PHE A N 1
ATOM 1506 C CA . PHE A 1 191 ? -16.515 3.188 13.644 1.00 92.75 191 PHE A CA 1
ATOM 1507 C C . PHE A 1 191 ? -17.548 3.176 14.773 1.00 92.75 191 PHE A C 1
ATOM 1509 O O . PHE A 1 191 ? -17.260 3.560 15.908 1.00 92.75 191 PHE A O 1
ATOM 1516 N N . ILE A 1 192 ? -18.768 2.751 14.462 1.00 94.12 192 ILE A N 1
ATOM 1517 C CA . ILE A 1 192 ? -19.890 2.637 15.394 1.00 94.12 192 ILE A CA 1
ATOM 1518 C C . ILE A 1 192 ? -20.323 1.175 15.411 1.00 94.12 192 ILE A C 1
ATOM 1520 O O . ILE A 1 192 ? -20.532 0.577 14.356 1.00 94.12 192 ILE A O 1
ATOM 1524 N N . TYR A 1 193 ? -20.422 0.602 16.607 1.00 94.69 193 TYR A N 1
ATOM 1525 C CA . TYR A 1 193 ? -20.905 -0.758 16.805 1.00 94.69 193 TYR A CA 1
ATOM 1526 C C . TYR A 1 193 ? -22.387 -0.872 16.423 1.00 94.69 193 TYR A C 1
ATOM 1528 O O . TYR A 1 193 ? -23.202 -0.093 16.913 1.00 94.69 193 TYR A O 1
ATOM 1536 N N . GLU A 1 194 ? -22.742 -1.837 15.567 1.00 93.94 194 GLU A N 1
ATOM 1537 C CA . GLU A 1 194 ? -24.149 -2.123 15.226 1.00 93.94 194 GLU A CA 1
ATOM 1538 C C . GLU A 1 194 ? -24.612 -3.524 15.633 1.00 93.94 194 GLU A C 1
ATOM 1540 O O . GLU A 1 194 ? -25.805 -3.819 15.594 1.00 93.94 194 GLU A O 1
ATOM 1545 N N . GLY A 1 195 ? -23.689 -4.395 16.028 1.00 92.25 195 GLY A N 1
ATOM 1546 C CA . GLY A 1 195 ? -24.016 -5.737 16.480 1.00 92.25 195 GLY A CA 1
ATOM 1547 C C . GLY A 1 195 ? -22.969 -6.760 16.078 1.00 92.25 195 GLY A C 1
ATOM 1548 O O . GLY A 1 195 ? -22.021 -6.476 15.346 1.00 92.25 195 GLY A O 1
ATOM 1549 N N . LYS A 1 196 ? -23.170 -7.985 16.550 1.00 90.62 196 LYS A N 1
ATOM 1550 C CA . LYS A 1 196 ? -22.338 -9.138 16.218 1.00 90.62 196 LYS A CA 1
ATOM 1551 C C . LYS A 1 196 ? -23.209 -10.341 15.890 1.00 90.62 196 LYS A C 1
ATOM 1553 O O . LYS A 1 196 ? -24.252 -10.545 16.510 1.00 90.62 196 LYS A O 1
ATOM 1558 N N . LEU A 1 197 ? -22.758 -11.124 14.926 1.00 86.50 197 LEU A N 1
ATOM 1559 C CA . LEU A 1 197 ? -23.331 -12.402 14.539 1.00 86.50 197 LEU A CA 1
ATOM 1560 C C . LEU A 1 197 ? -22.396 -13.510 15.063 1.00 86.50 197 LEU A C 1
ATOM 1562 O O . LEU A 1 197 ? -21.174 -13.317 14.996 1.00 86.50 197 LEU A O 1
ATOM 1566 N N . PRO A 1 198 ? -22.938 -14.608 15.628 1.00 73.44 198 PRO A N 1
ATOM 1567 C CA . PRO A 1 198 ? -22.141 -15.761 16.047 1.00 73.44 198 PRO A CA 1
ATOM 1568 C C . PRO A 1 198 ? -21.309 -16.338 14.900 1.00 73.44 198 PRO A C 1
ATOM 1570 O O . PRO A 1 198 ? -21.816 -16.349 13.755 1.00 73.44 198 PRO A O 1
#

Radius of gyration: 22.09 Å; Cα contacts (8 Å, |Δi|>4): 236; chains: 1; bounding box: 58×30×60 Å

Nearest PDB structures (foldseek):
  3mpx-assembly1_A  TM=5.343E-01  e=1.323E-07  Homo sapiens
  5hzi-assembly2_B  TM=5.436E-01  e=6.343E-07  Homo sapiens
  4d0n-assembly1_B  TM=6.085E-01  e=5.031E-06  Homo sapiens
  3jv3-assembly1_A  TM=8.057E-01  e=9.169E-04  Mus musculus
  7csp-assembly2_B  TM=5.516E-01  e=2.139E-04  Mus musculus

Secondary structure (DSSP, 8-state):
--HHHHHHHHHHHHHTS-GGG--HHHHHHHHHHHHHHHHHHHHHHHHHHHHHHHHTHHHHHHHHTTTT--HHHHHHHHHHHHHHHHHHHHHHHHHHHHS-TT-TTHHHHHHHHHHHHHHHHHHHHHHHHHHHHHHHHTT-EET--SS-GGGG----EEEEEEETTTTEEEEEEEETTEEEEEEE-TTSSSEEEEEEE-

pLDDT: mean 91.73, std 5.31, range [56.59, 98.19]

Sequence (198 aa):
SNLHENILCGIESAITKSPSEQRVGKVMLGMAPRFKQIHHTYCSLHPHAAFIVNKHKDKLTSLFQTESITMLTLTTGLSKPFRRVEKYTNHLQELERHLEESHPDRGDTQRAVSVYKDIANACSVVRRQKEMEVEIMNGGVRGWEGQDISKMGEIIHMGSVAVGPEHRDRYLVLFPSTLLMLSASHRMSAFIYEGKLP

InterPro domains:
  IPR000219 Dbl homology domain [PF00621] (2-123)
  IPR000219 Dbl homology domain [PS50010] (1-126)
  IPR011993 PH-like domain superfamily [G3DSA:2.30.29.30] (134-198)
  IPR035899 Dbl homology (DH) domain superfamily [G3DSA:1.20.900.10] (1-133)
  IPR035899 Dbl homology (DH) domain superfamily [SSF48065] (2-137)